Protein AF-A0A2S1H3S2-F1 (afdb_monomer_lite)

Secondary structure (DSSP, 8-state):
--HHHHHHHHHHHHHHHS---------HHHHHHHHH-HHHHHHHHHHHHHHHHHHHHHHHHHHHHHHHHHHGGGT--HHHHHHHHHHHHHHHHHHHHHHHH---HHHHHHHHHHHHHHHHHTTTTS-HHHHHHHHHHHHHHHHHHHT-GGGHHHHHHHHHHHHHHHHHHHTTT-GGGGGG-----PPPS-GGGGT----SSHHHHHHHHHHHH-THHHHHHHHHHHHHHHHHHHS-HHHHHHHHHHHHHHHHHHHHHHHHHHHTSHHHHHH---HHHHHHHHHHHHHHHHHHHHHHHHHHHHH-

Structure (mmCIF, N/CA/C/O backbone):
data_AF-A0A2S1H3S2-F1
#
_entry.id   AF-A0A2S1H3S2-F1
#
loop_
_atom_site.group_PDB
_atom_site.id
_atom_site.type_symbol
_atom_site.label_atom_id
_atom_site.label_alt_id
_atom_site.label_comp_id
_atom_site.label_asym_id
_atom_site.label_entity_id
_atom_site.label_seq_id
_atom_site.pdbx_PDB_ins_code
_atom_site.Cartn_x
_atom_site.Cartn_y
_atom_site.Cartn_z
_atom_site.occupancy
_atom_site.B_iso_or_equiv
_atom_site.auth_seq_id
_atom_site.auth_comp_id
_atom_site.auth_asym_id
_atom_site.auth_atom_id
_atom_site.pdbx_PDB_model_num
ATOM 1 N N . MET A 1 1 ? 8.367 1.711 -37.378 1.00 58.59 1 MET A N 1
ATOM 2 C CA . MET A 1 1 ? 7.379 2.163 -36.371 1.00 58.59 1 MET A CA 1
ATOM 3 C C . MET A 1 1 ? 7.843 3.521 -35.879 1.00 58.59 1 MET A C 1
ATOM 5 O O . MET A 1 1 ? 9.035 3.636 -35.619 1.00 58.59 1 MET A O 1
ATOM 9 N N . ASP A 1 2 ? 6.972 4.528 -35.782 1.00 68.62 2 ASP A N 1
ATOM 10 C CA . ASP A 1 2 ? 7.408 5.836 -35.280 1.00 68.62 2 ASP A CA 1
ATOM 11 C C . ASP A 1 2 ? 7.965 5.697 -33.853 1.00 68.62 2 ASP A C 1
ATOM 13 O O . ASP A 1 2 ? 7.328 5.052 -33.008 1.00 68.62 2 ASP A O 1
ATOM 17 N N . PRO A 1 3 ? 9.128 6.300 -33.543 1.00 71.62 3 PRO A N 1
ATOM 18 C CA . PRO A 1 3 ? 9.746 6.203 -32.219 1.00 71.62 3 PRO A CA 1
ATOM 19 C C . PRO A 1 3 ? 8.828 6.749 -31.115 1.00 71.62 3 PRO A C 1
ATOM 21 O O . PRO A 1 3 ? 8.907 6.327 -29.965 1.00 71.62 3 PRO A O 1
ATOM 24 N N . THR A 1 4 ? 7.894 7.634 -31.463 1.00 76.19 4 THR A N 1
ATOM 25 C CA . THR A 1 4 ? 6.858 8.159 -30.567 1.00 76.19 4 THR A CA 1
ATOM 26 C C . THR A 1 4 ? 5.889 7.076 -30.090 1.00 76.19 4 THR A C 1
ATOM 28 O O . THR A 1 4 ? 5.589 7.011 -28.899 1.00 76.19 4 THR A O 1
ATOM 31 N N . ILE A 1 5 ? 5.443 6.181 -30.978 1.00 79.62 5 ILE A N 1
ATOM 32 C CA . ILE A 1 5 ? 4.533 5.077 -30.639 1.00 79.62 5 ILE A CA 1
ATOM 33 C C . ILE A 1 5 ? 5.229 4.108 -29.681 1.00 79.62 5 ILE A C 1
ATOM 35 O O . ILE A 1 5 ? 4.640 3.693 -28.682 1.00 79.62 5 ILE A O 1
ATOM 39 N N . LEU A 1 6 ? 6.506 3.808 -29.934 1.00 78.38 6 LEU A N 1
ATOM 40 C CA . LEU A 1 6 ? 7.324 2.978 -29.052 1.00 78.38 6 LEU A CA 1
ATOM 41 C C . LEU A 1 6 ? 7.429 3.580 -27.644 1.00 78.38 6 LEU A C 1
ATOM 43 O O . LEU A 1 6 ? 7.223 2.878 -26.656 1.00 78.38 6 LEU A O 1
ATOM 47 N N . LEU A 1 7 ? 7.707 4.883 -27.544 1.00 81.25 7 LEU A N 1
ATOM 48 C CA . LEU A 1 7 ? 7.812 5.580 -26.261 1.00 81.25 7 LEU A CA 1
ATOM 49 C C . LEU A 1 7 ? 6.481 5.588 -25.497 1.00 81.25 7 LEU A C 1
ATOM 51 O O . LEU A 1 7 ? 6.477 5.415 -24.280 1.00 81.25 7 LEU A O 1
ATOM 55 N N . ILE A 1 8 ? 5.349 5.726 -26.192 1.00 83.12 8 ILE A N 1
ATOM 56 C CA . ILE A 1 8 ? 4.013 5.648 -25.578 1.00 83.12 8 ILE A CA 1
ATOM 57 C C . ILE A 1 8 ? 3.743 4.239 -25.043 1.00 83.12 8 ILE A C 1
ATOM 59 O O . ILE A 1 8 ? 3.309 4.082 -23.901 1.00 83.12 8 ILE A O 1
ATOM 63 N N . VAL A 1 9 ? 4.030 3.204 -25.834 1.00 83.44 9 VAL A N 1
ATOM 64 C CA . VAL A 1 9 ? 3.887 1.807 -25.398 1.00 83.44 9 VAL A CA 1
ATOM 65 C C . VAL A 1 9 ? 4.791 1.533 -24.196 1.00 83.44 9 VAL A C 1
ATOM 67 O O . VAL A 1 9 ? 4.344 0.957 -23.204 1.00 83.44 9 VAL A O 1
ATOM 70 N N . PHE A 1 10 ? 6.033 2.017 -24.231 1.00 83.00 10 PHE A N 1
ATOM 71 C CA . PHE A 1 10 ? 6.968 1.893 -23.120 1.00 83.00 10 PHE A CA 1
ATOM 72 C C . PHE A 1 10 ? 6.468 2.610 -21.857 1.00 83.00 10 PHE A C 1
ATOM 74 O O . PHE A 1 10 ? 6.556 2.054 -20.761 1.00 83.00 10 PHE A O 1
ATOM 81 N N . LEU A 1 11 ? 5.855 3.788 -22.000 1.00 86.19 11 LEU A N 1
ATOM 82 C CA . LEU A 1 11 ? 5.202 4.503 -20.903 1.00 86.19 11 LEU A CA 1
ATOM 83 C C . LEU A 1 11 ? 4.085 3.680 -20.276 1.00 86.19 11 LEU A C 1
ATOM 85 O O . LEU A 1 11 ? 4.079 3.506 -19.060 1.00 86.19 11 LEU A O 1
ATOM 89 N N . ILE A 1 12 ? 3.195 3.104 -21.078 1.00 85.38 12 ILE A N 1
ATOM 90 C CA . ILE A 1 12 ? 2.111 2.265 -20.563 1.00 85.38 12 ILE A CA 1
ATOM 91 C C . ILE A 1 12 ? 2.688 1.050 -19.826 1.00 85.38 12 ILE A C 1
ATOM 93 O O . ILE A 1 12 ? 2.353 0.816 -18.663 1.00 85.38 12 ILE A O 1
ATOM 97 N N . ILE A 1 13 ? 3.608 0.316 -20.458 1.00 84.56 13 ILE A N 1
ATOM 98 C CA . ILE A 1 13 ? 4.222 -0.891 -19.887 1.00 84.56 13 ILE A CA 1
ATOM 99 C C . ILE A 1 13 ? 4.947 -0.575 -18.577 1.00 84.56 13 ILE A C 1
ATOM 101 O O . ILE A 1 13 ? 4.836 -1.339 -17.618 1.00 84.56 13 ILE A O 1
ATOM 105 N N . SER A 1 14 ? 5.643 0.560 -18.494 1.00 85.31 14 SER A N 1
ATOM 106 C CA . SER A 1 14 ? 6.408 0.931 -17.301 1.00 85.31 14 SER A CA 1
ATOM 107 C C . SER A 1 14 ? 5.542 1.033 -16.037 1.00 85.31 14 SER A C 1
ATOM 109 O O . SER A 1 14 ? 5.978 0.599 -14.969 1.00 85.31 14 SER A O 1
ATOM 111 N N . PHE A 1 15 ? 4.284 1.477 -16.151 1.00 83.94 15 PHE A N 1
ATOM 112 C CA . PHE A 1 15 ? 3.343 1.490 -15.026 1.00 83.94 15 PHE A CA 1
ATOM 113 C C . PHE A 1 15 ? 2.923 0.087 -14.582 1.00 83.94 15 PHE A C 1
ATOM 115 O O . PHE A 1 15 ? 2.806 -0.158 -13.382 1.00 83.94 15 PHE A O 1
ATOM 122 N N . PHE A 1 16 ? 2.722 -0.839 -15.521 1.00 82.44 16 PHE A N 1
ATOM 123 C CA . PHE A 1 16 ? 2.302 -2.208 -15.210 1.00 82.44 16 PHE A CA 1
ATOM 124 C C . PHE A 1 16 ? 3.440 -3.080 -14.685 1.00 82.44 16 PHE A C 1
ATOM 126 O O . PHE A 1 16 ? 3.215 -3.921 -13.816 1.00 82.44 16 PHE A O 1
ATOM 133 N N . VAL A 1 17 ? 4.653 -2.877 -15.200 1.00 81.06 17 VAL A N 1
ATOM 134 C CA . VAL A 1 17 ? 5.833 -3.649 -14.799 1.00 81.06 17 VAL A CA 1
ATOM 135 C C . VAL A 1 17 ? 6.364 -3.158 -13.454 1.00 81.06 17 VAL A C 1
ATOM 137 O O . VAL A 1 17 ? 6.861 -3.964 -12.676 1.00 81.06 17 VAL A O 1
ATOM 140 N N . SER A 1 18 ? 6.215 -1.870 -13.128 1.00 79.62 18 SER A N 1
ATOM 141 C CA . SER A 1 18 ? 6.737 -1.306 -11.880 1.00 79.62 18 SER A CA 1
ATOM 142 C C . SER A 1 18 ? 6.282 -2.063 -10.622 1.00 79.62 18 SER A C 1
ATOM 144 O O . SER A 1 18 ? 5.104 -2.356 -10.399 1.00 79.62 18 SER A O 1
ATOM 146 N N . LYS A 1 19 ? 7.245 -2.380 -9.752 1.00 73.44 19 LYS A N 1
ATOM 147 C CA . LYS A 1 19 ? 6.962 -3.082 -8.503 1.00 73.44 19 LYS A CA 1
ATOM 148 C C . LYS A 1 19 ? 6.325 -2.138 -7.489 1.00 73.44 19 LYS A C 1
ATOM 150 O O . LYS A 1 19 ? 6.860 -1.073 -7.196 1.00 73.44 19 LYS A O 1
ATOM 155 N N . SER A 1 20 ? 5.232 -2.570 -6.864 1.00 68.62 20 SER A N 1
ATOM 156 C CA . SER A 1 20 ? 4.574 -1.778 -5.822 1.00 68.62 20 SER A CA 1
ATOM 157 C C . SER A 1 20 ? 5.158 -1.993 -4.420 1.00 68.62 20 SER A C 1
ATOM 159 O O . SER A 1 20 ? 5.114 -1.083 -3.596 1.00 68.62 20 SER A O 1
ATOM 161 N N . THR A 1 21 ? 5.675 -3.179 -4.091 1.00 79.50 21 THR A N 1
ATOM 162 C CA . THR A 1 21 ? 6.076 -3.525 -2.711 1.00 79.50 21 THR A CA 1
ATOM 163 C C . THR A 1 21 ? 7.255 -4.495 -2.668 1.00 79.50 21 THR A C 1
ATOM 165 O O . THR A 1 21 ? 7.540 -5.196 -3.635 1.00 79.50 21 THR A O 1
ATOM 168 N N . ILE A 1 22 ? 7.952 -4.550 -1.534 1.00 83.19 22 ILE A N 1
ATOM 169 C CA . ILE A 1 22 ? 9.001 -5.541 -1.254 1.00 83.19 22 ILE A CA 1
ATOM 170 C C . ILE A 1 22 ? 8.373 -6.657 -0.426 1.00 83.19 22 ILE A C 1
ATOM 172 O O . ILE A 1 22 ? 7.590 -6.373 0.476 1.00 83.19 22 ILE A O 1
ATOM 176 N N . ARG A 1 23 ? 8.679 -7.912 -0.767 1.00 81.38 23 ARG A N 1
ATOM 177 C CA . ARG A 1 23 ? 8.178 -9.082 -0.034 1.00 81.38 23 ARG A CA 1
ATOM 178 C C . ARG A 1 23 ? 9.142 -9.411 1.092 1.00 81.38 23 ARG A C 1
ATOM 180 O O . ARG A 1 23 ? 10.312 -9.649 0.797 1.00 81.38 23 ARG A O 1
ATOM 187 N N . PHE A 1 24 ? 8.660 -9.390 2.330 1.00 78.25 24 PHE A N 1
ATOM 188 C CA . PHE A 1 24 ? 9.449 -9.677 3.528 1.00 78.25 24 PHE A CA 1
ATOM 189 C C . PHE A 1 24 ? 9.130 -11.062 4.109 1.00 78.25 24 PHE A C 1
ATOM 191 O O . PHE A 1 24 ? 9.961 -11.614 4.818 1.00 78.25 24 PHE A O 1
ATOM 198 N N . PHE A 1 25 ? 7.993 -11.650 3.742 1.00 76.62 25 PHE A N 1
ATOM 199 C CA . PHE A 1 25 ? 7.449 -12.913 4.231 1.00 76.62 25 PHE A CA 1
ATOM 200 C C . PHE A 1 25 ? 7.322 -12.952 5.762 1.00 76.62 25 PHE A C 1
ATOM 202 O O . PHE A 1 25 ? 7.639 -13.962 6.385 1.00 76.62 25 PHE A O 1
ATOM 209 N N . ILE A 1 26 ? 6.881 -11.843 6.369 1.00 78.00 26 ILE A N 1
ATOM 210 C CA . ILE A 1 26 ? 6.743 -11.714 7.830 1.00 78.00 26 ILE A CA 1
ATOM 211 C C . ILE A 1 26 ? 5.266 -11.652 8.217 1.00 78.00 26 ILE A C 1
ATOM 213 O O . ILE A 1 26 ? 4.511 -10.841 7.676 1.00 78.00 26 ILE A O 1
ATOM 217 N N . TYR A 1 27 ? 4.868 -12.447 9.213 1.00 75.50 27 TYR A N 1
ATOM 218 C CA . TYR A 1 27 ? 3.535 -12.369 9.806 1.00 75.50 27 TYR A CA 1
ATOM 219 C C . TYR A 1 27 ? 3.475 -11.375 10.972 1.00 75.50 27 TYR A C 1
ATOM 221 O O . TYR A 1 27 ? 4.476 -11.058 11.615 1.00 75.50 27 TYR A O 1
ATOM 229 N N . GLU A 1 28 ? 2.268 -10.903 11.298 1.00 70.62 28 GLU A N 1
ATOM 230 C CA . GLU A 1 28 ? 2.065 -9.981 12.425 1.00 70.62 28 GLU A CA 1
ATOM 231 C C . GLU A 1 28 ? 2.540 -10.565 13.765 1.00 70.62 28 GLU A C 1
ATOM 233 O O . GLU A 1 28 ? 3.075 -9.827 14.591 1.00 70.62 28 GLU A O 1
ATOM 238 N N . ALA A 1 29 ? 2.402 -11.880 13.966 1.00 72.62 29 ALA A N 1
ATOM 239 C CA . ALA A 1 29 ? 2.863 -12.564 15.176 1.00 72.62 29 ALA A CA 1
ATOM 240 C C . ALA A 1 29 ? 4.391 -12.478 15.352 1.00 72.62 29 ALA A C 1
ATOM 242 O O . ALA A 1 29 ? 4.885 -12.304 16.468 1.00 72.62 29 ALA A O 1
ATOM 243 N N . ASP A 1 30 ? 5.138 -12.507 14.248 1.00 77.12 30 ASP A N 1
ATOM 244 C CA . ASP A 1 30 ? 6.600 -12.495 14.265 1.00 77.12 30 ASP A CA 1
ATOM 245 C C . ASP A 1 30 ? 7.166 -11.101 14.577 1.00 77.12 30 ASP A C 1
ATOM 247 O O . ASP A 1 30 ? 8.292 -10.970 15.065 1.00 77.12 30 ASP A O 1
ATOM 251 N N . LEU A 1 31 ? 6.382 -10.034 14.356 1.00 75.12 31 LEU A N 1
ATOM 252 C CA . LEU A 1 31 ? 6.803 -8.658 14.644 1.00 75.12 31 LEU A CA 1
ATOM 253 C C . LEU A 1 31 ? 7.178 -8.456 16.116 1.00 75.12 31 LEU A C 1
ATOM 255 O O . LEU A 1 31 ? 8.112 -7.703 16.392 1.00 75.12 31 LEU A O 1
ATOM 259 N N . LEU A 1 32 ? 6.489 -9.119 17.051 1.00 76.19 32 LEU A N 1
ATOM 260 C CA . LEU A 1 32 ? 6.790 -9.018 18.485 1.00 76.19 32 LEU A CA 1
ATOM 261 C C . LEU A 1 32 ? 8.181 -9.586 18.805 1.00 76.19 32 LEU A C 1
ATOM 263 O O . LEU A 1 32 ? 8.940 -8.984 19.565 1.00 76.19 32 LEU A O 1
ATOM 267 N N . PHE A 1 33 ? 8.562 -10.686 18.153 1.00 77.56 33 PHE A N 1
ATOM 268 C CA . PHE A 1 33 ? 9.890 -11.285 18.291 1.00 77.56 33 PHE A CA 1
ATOM 269 C C . PHE A 1 33 ? 10.977 -10.440 17.612 1.00 77.56 33 PHE A C 1
ATOM 271 O O . PHE A 1 33 ? 12.082 -10.281 18.140 1.00 77.56 33 PHE A O 1
ATOM 278 N N . PHE A 1 34 ? 10.671 -9.839 16.459 1.00 78.75 34 PHE A N 1
ATOM 279 C CA . PHE A 1 34 ? 11.610 -8.975 15.738 1.00 78.75 34 PHE A CA 1
ATOM 280 C C . PHE A 1 34 ? 11.813 -7.603 16.390 1.00 78.75 34 PHE A C 1
ATOM 282 O O . PHE A 1 34 ? 12.891 -7.024 16.244 1.00 78.75 34 PHE A O 1
ATOM 289 N N . GLN A 1 35 ? 10.843 -7.112 17.168 1.00 76.38 35 GLN A N 1
ATOM 290 C CA . GLN A 1 35 ? 11.020 -5.926 18.013 1.00 76.38 35 GLN A CA 1
ATOM 291 C C . GLN A 1 35 ? 12.114 -6.117 19.063 1.00 76.38 35 GLN A C 1
ATOM 293 O O . GLN A 1 35 ? 12.866 -5.183 19.331 1.00 76.38 35 GLN A O 1
ATOM 298 N N . GLN A 1 36 ? 12.250 -7.328 19.601 1.00 80.94 36 GLN A N 1
ATOM 299 C CA . GLN A 1 36 ? 13.289 -7.655 20.577 1.00 80.94 36 GLN A CA 1
ATOM 300 C C . GLN A 1 36 ? 14.659 -7.878 19.913 1.00 80.94 36 GLN A C 1
ATOM 302 O O . GLN A 1 36 ? 15.692 -7.606 20.517 1.00 80.94 36 GLN A O 1
ATOM 307 N N . ASN A 1 37 ? 14.688 -8.320 18.649 1.00 84.31 37 ASN A N 1
ATOM 308 C CA . ASN A 1 37 ? 15.909 -8.687 17.924 1.00 84.31 37 ASN A CA 1
ATOM 309 C C . ASN A 1 37 ? 16.074 -7.932 16.592 1.00 84.31 37 ASN A C 1
ATOM 311 O O . ASN A 1 37 ? 16.057 -8.521 15.506 1.00 84.31 37 ASN A O 1
ATOM 315 N N . VAL A 1 38 ? 16.337 -6.623 16.676 1.00 83.31 38 VAL A N 1
ATOM 316 C CA . VAL A 1 38 ? 16.473 -5.720 15.512 1.00 83.31 38 VAL A CA 1
ATOM 317 C C . VAL A 1 38 ? 17.510 -6.210 14.487 1.00 83.31 38 VAL A C 1
ATOM 319 O O . VAL A 1 38 ? 17.293 -6.096 13.282 1.00 83.31 38 VAL A O 1
ATOM 322 N N . LYS A 1 39 ? 18.623 -6.810 14.934 1.00 87.00 39 LYS A N 1
ATOM 323 C CA . LYS A 1 39 ? 19.675 -7.332 14.037 1.00 87.00 39 LYS A CA 1
ATOM 324 C C . LYS A 1 39 ? 19.156 -8.432 13.100 1.00 87.00 39 LYS A C 1
ATOM 326 O O . LYS A 1 39 ? 19.462 -8.408 11.910 1.00 87.00 39 LYS A O 1
ATOM 331 N N . LYS A 1 40 ? 18.342 -9.365 13.615 1.00 86.69 40 LYS A N 1
ATOM 332 C CA . LYS A 1 40 ? 17.748 -10.447 12.807 1.00 86.69 40 LYS A CA 1
ATOM 333 C C . LYS A 1 40 ? 16.789 -9.879 11.761 1.00 86.69 40 LYS A C 1
ATOM 335 O O . LYS A 1 40 ? 16.835 -10.290 10.606 1.00 86.69 40 LYS A O 1
ATOM 340 N N . MET A 1 41 ? 16.005 -8.873 12.145 1.00 83.94 41 MET A N 1
ATOM 341 C CA . MET A 1 41 ? 15.091 -8.174 11.242 1.00 83.94 41 MET A CA 1
ATOM 342 C C . MET A 1 41 ? 15.832 -7.452 10.111 1.00 83.94 41 MET A C 1
ATOM 344 O O . MET A 1 41 ? 15.448 -7.567 8.953 1.00 83.94 41 MET A O 1
ATOM 348 N N . ILE A 1 42 ? 16.931 -6.750 10.406 1.00 85.62 42 ILE A N 1
ATOM 349 C CA . ILE A 1 42 ? 17.741 -6.091 9.367 1.00 85.62 42 ILE A CA 1
ATOM 350 C C . ILE A 1 42 ? 18.288 -7.115 8.365 1.00 85.62 42 ILE A C 1
ATOM 352 O O . ILE A 1 42 ? 18.222 -6.874 7.160 1.00 85.62 42 ILE A O 1
ATOM 356 N N . ASN A 1 43 ? 18.790 -8.259 8.836 1.00 88.38 43 ASN A N 1
ATOM 357 C CA . ASN A 1 43 ? 19.280 -9.317 7.950 1.00 88.38 43 ASN A CA 1
ATOM 358 C C . ASN A 1 43 ? 18.165 -9.891 7.071 1.00 88.38 43 ASN A C 1
ATOM 360 O O . ASN A 1 43 ? 18.363 -10.029 5.866 1.00 88.38 43 ASN A O 1
ATOM 364 N N . LEU A 1 44 ? 16.985 -10.136 7.640 1.00 88.00 44 LEU A N 1
ATOM 365 C CA . LEU A 1 44 ? 15.816 -10.582 6.884 1.00 88.00 44 LEU A CA 1
ATOM 366 C C . LEU A 1 44 ? 15.395 -9.536 5.843 1.00 88.00 44 LEU A C 1
ATOM 368 O O . LEU A 1 44 ? 15.155 -9.865 4.688 1.00 88.00 44 LEU A O 1
ATOM 372 N N . LYS A 1 45 ? 15.401 -8.246 6.191 1.00 88.00 45 LYS A N 1
ATOM 373 C CA . LYS A 1 45 ? 15.141 -7.174 5.222 1.00 88.00 45 LYS A CA 1
ATOM 374 C C . LYS A 1 45 ? 16.158 -7.159 4.085 1.00 88.00 45 LYS A C 1
ATOM 376 O O . LYS A 1 45 ? 15.780 -6.928 2.943 1.00 88.00 45 LYS A O 1
ATOM 381 N N . ARG A 1 46 ? 17.439 -7.416 4.364 1.00 89.19 46 ARG A N 1
ATOM 382 C CA . ARG A 1 46 ? 18.475 -7.498 3.321 1.00 89.19 46 ARG A CA 1
ATOM 383 C C . ARG A 1 46 ? 18.195 -8.649 2.358 1.00 89.19 46 ARG A C 1
ATOM 385 O O . ARG A 1 46 ? 18.180 -8.419 1.151 1.00 89.19 46 ARG A O 1
ATOM 392 N N . THR A 1 47 ? 17.925 -9.849 2.870 1.00 89.88 47 THR A N 1
ATOM 393 C CA . THR A 1 47 ? 17.622 -11.018 2.028 1.00 89.88 47 THR A CA 1
ATOM 394 C C . THR A 1 47 ? 16.322 -10.829 1.251 1.00 89.88 47 THR A C 1
ATOM 396 O O . THR A 1 47 ? 16.287 -11.090 0.052 1.00 89.88 47 THR A O 1
ATOM 399 N N . ALA A 1 48 ? 15.292 -10.274 1.889 1.00 88.56 48 ALA A N 1
ATOM 400 C CA . ALA A 1 48 ? 14.020 -9.916 1.273 1.00 88.56 48 ALA A CA 1
ATOM 401 C C . ALA A 1 48 ? 14.190 -8.949 0.099 1.00 88.56 48 ALA A C 1
ATOM 403 O O . ALA A 1 48 ? 13.598 -9.164 -0.960 1.00 88.56 48 ALA A O 1
ATOM 404 N N . VAL A 1 49 ? 15.013 -7.903 0.255 1.00 89.38 49 VAL A N 1
ATOM 405 C CA . VAL A 1 49 ? 15.299 -6.946 -0.822 1.00 89.38 49 VAL A CA 1
ATOM 406 C C . VAL A 1 49 ? 16.086 -7.600 -1.950 1.00 89.38 49 VAL A C 1
ATOM 408 O O . VAL A 1 49 ? 15.713 -7.419 -3.106 1.00 89.38 49 VAL A O 1
ATOM 411 N N . LEU A 1 50 ? 17.115 -8.392 -1.636 1.00 90.88 50 LEU A N 1
ATOM 412 C CA . LEU A 1 50 ? 17.904 -9.111 -2.640 1.00 90.88 50 LEU A CA 1
ATOM 413 C C . LEU A 1 50 ? 17.037 -10.074 -3.454 1.00 90.88 50 LEU A C 1
ATOM 415 O O . LEU A 1 50 ? 17.038 -10.004 -4.680 1.00 90.88 50 LEU A O 1
ATOM 419 N N . TYR A 1 51 ? 16.228 -10.899 -2.786 1.00 91.00 51 TYR A N 1
ATOM 420 C CA . TYR A 1 51 ? 15.266 -11.790 -3.433 1.00 91.00 51 TYR A CA 1
ATOM 421 C C . TYR A 1 51 ? 14.285 -11.001 -4.305 1.00 91.00 51 TYR A C 1
ATOM 423 O O . TYR A 1 51 ? 14.082 -11.290 -5.482 1.00 91.00 51 TYR A O 1
ATOM 431 N N . SER A 1 52 ? 13.713 -9.942 -3.734 1.00 89.88 52 SER A N 1
ATOM 432 C CA . SER A 1 52 ? 12.757 -9.061 -4.392 1.00 89.88 52 SER A CA 1
ATOM 433 C C . SER A 1 52 ? 13.301 -8.380 -5.644 1.00 89.88 52 SER A C 1
ATOM 435 O O . SER A 1 52 ? 12.529 -8.165 -6.580 1.00 89.88 52 SER A O 1
ATOM 437 N N . PHE A 1 53 ? 14.568 -7.977 -5.619 1.00 90.31 53 PHE A N 1
ATOM 438 C CA . PHE A 1 53 ? 15.263 -7.312 -6.713 1.00 90.31 53 PHE A CA 1
ATOM 439 C C . PHE A 1 53 ? 15.695 -8.320 -7.778 1.00 90.31 53 PHE A C 1
ATOM 441 O O . PHE A 1 53 ? 15.452 -8.090 -8.961 1.00 90.31 53 PHE A O 1
ATOM 448 N N . GLY A 1 54 ? 16.258 -9.460 -7.367 1.00 91.25 54 GLY A N 1
ATOM 449 C CA . GLY A 1 54 ? 16.651 -10.544 -8.267 1.00 91.25 54 GLY A CA 1
ATOM 450 C C . GLY A 1 54 ? 15.460 -11.112 -9.035 1.00 91.25 54 GLY A C 1
ATOM 451 O O . GLY A 1 54 ? 15.498 -11.175 -10.258 1.00 91.25 54 GLY A O 1
ATOM 452 N N . PHE A 1 55 ? 14.358 -11.418 -8.344 1.00 89.75 55 PHE A N 1
ATOM 453 C CA . PHE A 1 55 ? 13.135 -11.911 -8.981 1.00 89.75 55 PHE A CA 1
ATOM 454 C C . PHE A 1 55 ? 12.533 -10.894 -9.963 1.00 89.75 55 PHE A C 1
ATOM 456 O O . PHE A 1 55 ? 12.076 -11.260 -11.041 1.00 89.75 55 PHE A O 1
ATOM 463 N N . TYR A 1 56 ? 12.560 -9.603 -9.618 1.00 89.88 56 TYR A N 1
ATOM 464 C CA . TYR A 1 56 ? 12.068 -8.545 -10.503 1.00 89.88 56 TYR A CA 1
ATOM 465 C C . TYR A 1 56 ? 12.911 -8.417 -11.777 1.00 89.88 56 TYR A C 1
ATOM 467 O O . TYR A 1 56 ? 12.360 -8.361 -12.872 1.00 89.88 56 TYR A O 1
ATOM 475 N N . ASN A 1 57 ? 14.241 -8.426 -11.647 1.00 91.00 57 ASN A N 1
ATOM 476 C CA . ASN A 1 57 ? 15.137 -8.376 -12.800 1.00 91.00 57 ASN A CA 1
ATOM 477 C C . ASN A 1 57 ? 15.030 -9.643 -13.653 1.00 91.00 57 ASN A C 1
ATOM 479 O O . ASN A 1 57 ? 15.022 -9.538 -14.872 1.00 91.00 57 ASN A O 1
ATOM 483 N N . PHE A 1 58 ? 14.863 -10.815 -13.036 1.00 91.31 58 PHE A N 1
ATOM 484 C CA . PHE A 1 58 ? 14.581 -12.054 -13.758 1.00 91.31 58 PHE A CA 1
ATOM 485 C C . PHE A 1 58 ? 13.314 -11.932 -14.619 1.00 91.31 58 PHE A C 1
ATOM 487 O O . PHE A 1 58 ? 13.346 -12.269 -15.799 1.00 91.31 58 PHE A O 1
ATOM 494 N N . LEU A 1 59 ? 12.225 -11.375 -14.072 1.00 89.56 59 LEU A N 1
ATOM 495 C CA . LEU A 1 59 ? 10.999 -11.130 -14.840 1.00 89.56 59 LEU A CA 1
ATOM 496 C C . LEU A 1 59 ? 11.196 -10.106 -15.964 1.00 89.56 59 LEU A C 1
ATOM 498 O O . LEU A 1 59 ? 10.699 -10.331 -17.062 1.00 89.56 59 LEU A O 1
ATOM 502 N N . ILE A 1 60 ? 11.922 -9.008 -15.723 1.00 89.00 60 ILE A N 1
ATOM 503 C CA . ILE A 1 60 ? 12.240 -8.030 -16.778 1.00 89.00 60 ILE A CA 1
ATOM 504 C C . ILE A 1 60 ? 13.026 -8.698 -17.903 1.00 89.00 60 ILE A C 1
ATOM 506 O O . ILE A 1 60 ? 12.680 -8.518 -19.065 1.00 89.00 60 ILE A O 1
ATOM 510 N N . ILE A 1 61 ? 14.066 -9.465 -17.570 1.00 89.94 61 ILE A N 1
ATOM 511 C CA . ILE A 1 61 ? 14.900 -10.158 -18.556 1.00 89.94 61 ILE A CA 1
ATOM 512 C C . ILE A 1 61 ? 14.055 -11.148 -19.355 1.00 89.94 61 ILE A C 1
ATOM 514 O O . ILE A 1 61 ? 14.189 -11.204 -20.570 1.00 89.94 61 ILE A O 1
ATOM 518 N N . LEU A 1 62 ? 13.149 -11.877 -18.703 1.00 89.75 62 LEU A N 1
ATOM 519 C CA . LEU A 1 62 ? 12.228 -12.793 -19.371 1.00 89.75 62 LEU A CA 1
ATOM 520 C C . LEU A 1 62 ? 11.281 -12.041 -20.323 1.00 89.75 62 LEU A C 1
ATOM 522 O O . LEU A 1 62 ? 11.144 -12.440 -21.476 1.00 89.75 62 LEU A O 1
ATOM 526 N N . ILE A 1 63 ? 10.685 -10.924 -19.890 1.00 87.94 63 ILE A N 1
ATOM 527 C CA . ILE A 1 63 ? 9.812 -10.081 -20.731 1.00 87.94 63 ILE A CA 1
ATOM 528 C C . ILE A 1 63 ? 10.583 -9.509 -21.925 1.00 87.94 63 ILE A C 1
ATOM 530 O O . ILE A 1 63 ? 10.104 -9.587 -23.054 1.00 87.94 63 ILE A O 1
ATOM 534 N N . LEU A 1 64 ? 11.778 -8.960 -21.695 1.00 85.81 64 LEU A N 1
ATOM 535 C CA . LEU A 1 64 ? 12.640 -8.451 -22.761 1.00 85.81 64 LEU A CA 1
ATOM 536 C C . LEU A 1 64 ? 13.073 -9.574 -23.703 1.00 85.81 64 LEU A C 1
ATOM 538 O O . LEU A 1 64 ? 13.076 -9.366 -24.909 1.00 85.81 64 LEU A O 1
ATOM 542 N N . GLY A 1 65 ? 13.351 -10.763 -23.164 1.00 86.94 65 GLY A N 1
ATOM 543 C CA . GLY A 1 65 ? 13.628 -11.994 -23.899 1.00 86.94 65 GLY A CA 1
ATOM 544 C C . GLY A 1 65 ? 12.514 -12.339 -24.884 1.00 86.94 65 GLY A C 1
ATOM 545 O O . GLY A 1 65 ? 12.777 -12.500 -26.071 1.00 86.94 65 GLY A O 1
ATOM 546 N N . PHE A 1 66 ? 11.258 -12.358 -24.432 1.00 86.81 66 PHE A N 1
ATOM 547 C CA . PHE A 1 66 ? 10.102 -12.568 -25.313 1.00 86.81 66 PHE A CA 1
ATOM 548 C C . PHE A 1 66 ? 9.858 -11.414 -26.290 1.00 86.81 66 PHE A C 1
ATOM 550 O O . PHE A 1 66 ? 9.340 -11.636 -27.382 1.00 86.81 66 PHE A O 1
ATOM 557 N N . ALA A 1 67 ? 10.241 -10.190 -25.925 1.00 83.62 67 ALA A N 1
ATOM 558 C CA . ALA A 1 67 ? 10.138 -9.026 -26.797 1.00 83.62 67 ALA A CA 1
ATOM 559 C C . ALA A 1 67 ? 11.276 -8.939 -27.832 1.00 83.62 67 ALA A C 1
ATOM 561 O O . ALA A 1 67 ? 11.140 -8.184 -28.793 1.00 83.62 67 ALA A O 1
ATOM 562 N N . THR A 1 68 ? 12.367 -9.707 -27.683 1.00 78.62 68 THR A N 1
ATOM 563 C CA . THR A 1 68 ? 13.539 -9.659 -28.579 1.00 78.62 68 THR A CA 1
ATOM 564 C C . THR A 1 68 ? 13.216 -9.677 -30.076 1.00 78.62 68 THR A C 1
ATOM 566 O O . THR A 1 68 ? 13.739 -8.794 -30.755 1.00 78.62 68 THR A O 1
ATOM 569 N N . PRO A 1 69 ? 12.348 -10.559 -30.625 1.00 78.44 69 PRO A N 1
ATOM 570 C CA . PRO A 1 69 ? 12.063 -10.560 -32.063 1.00 78.44 69 PRO A CA 1
ATOM 571 C C . PRO A 1 69 ? 11.468 -9.233 -32.553 1.00 78.44 69 PRO A C 1
ATOM 573 O O . PRO A 1 69 ? 11.748 -8.808 -33.669 1.00 78.44 69 PRO A O 1
ATOM 576 N N . PHE A 1 70 ? 10.700 -8.541 -31.708 1.00 77.88 70 PHE A N 1
ATOM 577 C CA . PHE A 1 70 ? 10.160 -7.220 -32.025 1.00 77.88 70 PHE A CA 1
ATOM 578 C C . PHE A 1 70 ? 11.210 -6.124 -31.835 1.00 77.88 70 PHE A C 1
ATOM 580 O O . PHE A 1 70 ? 11.289 -5.207 -32.646 1.00 77.88 70 PHE A O 1
ATOM 587 N N . LEU A 1 71 ? 12.057 -6.225 -30.808 1.00 76.00 71 LEU A N 1
ATOM 588 C CA . LEU A 1 71 ? 13.111 -5.242 -30.537 1.00 76.00 71 LEU A CA 1
ATOM 589 C C . LEU A 1 71 ? 14.190 -5.218 -31.632 1.00 76.00 71 LEU A C 1
ATOM 591 O O . LEU A 1 71 ? 14.684 -4.140 -31.954 1.00 76.00 71 LEU A O 1
ATOM 595 N N . PHE A 1 72 ? 14.504 -6.363 -32.253 1.00 71.38 72 PHE A N 1
ATOM 596 C CA . PHE A 1 72 ? 15.427 -6.427 -33.396 1.00 71.38 72 PHE A CA 1
ATOM 597 C C . PHE A 1 72 ? 14.914 -5.683 -34.633 1.00 71.38 72 PHE A C 1
ATOM 599 O O . PHE A 1 72 ? 15.718 -5.228 -35.434 1.00 71.38 72 PHE A O 1
ATOM 606 N N . SER A 1 73 ? 13.598 -5.498 -34.775 1.00 75.31 73 SER A N 1
ATOM 607 C CA . SER A 1 73 ? 13.025 -4.728 -35.889 1.00 75.31 73 SER A CA 1
ATOM 608 C C . SER A 1 73 ? 13.167 -3.203 -35.737 1.00 75.31 73 SER A C 1
ATOM 610 O O . SER A 1 73 ? 12.756 -2.461 -36.626 1.00 75.31 73 SER A O 1
ATOM 612 N N . ILE A 1 74 ? 13.701 -2.730 -34.602 1.00 74.81 74 ILE A N 1
ATOM 613 C CA . ILE A 1 74 ? 13.755 -1.310 -34.210 1.00 74.81 74 ILE A CA 1
ATOM 614 C C . ILE A 1 74 ? 15.215 -0.814 -34.064 1.00 74.81 74 ILE A C 1
ATOM 616 O O . ILE A 1 74 ? 15.444 0.286 -33.573 1.00 74.81 74 ILE A O 1
ATOM 620 N N . ASP A 1 75 ? 16.211 -1.604 -34.48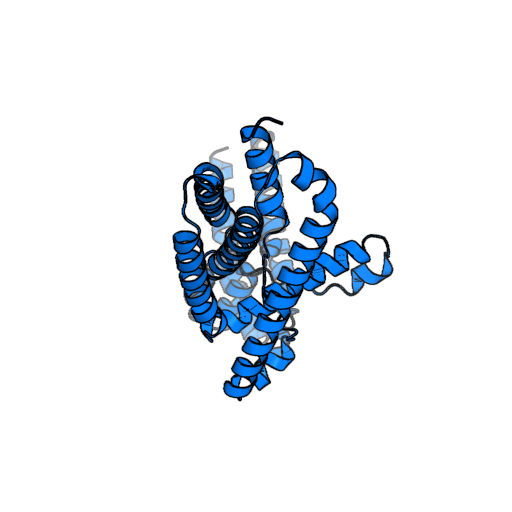6 1.00 79.38 75 ASP A N 1
ATOM 621 C CA . ASP A 1 75 ? 17.645 -1.253 -34.449 1.00 79.38 75 ASP A CA 1
ATOM 622 C C . ASP A 1 75 ? 18.147 -0.749 -33.077 1.00 79.38 75 ASP A C 1
ATOM 624 O O . ASP A 1 75 ? 19.010 0.125 -32.974 1.00 79.38 75 ASP A O 1
ATOM 628 N N . LEU A 1 76 ? 17.610 -1.302 -31.984 1.00 82.31 76 LEU A N 1
ATOM 629 C CA . LEU A 1 76 ? 18.050 -0.947 -30.634 1.00 82.31 76 LEU A CA 1
ATOM 630 C C . LEU A 1 76 ? 19.436 -1.524 -30.341 1.00 82.31 76 LEU A C 1
ATOM 632 O O . LEU A 1 76 ? 19.674 -2.725 -30.479 1.00 82.31 76 LEU A O 1
ATOM 636 N N . THR A 1 77 ? 20.342 -0.678 -29.851 1.00 86.44 77 THR A N 1
ATOM 637 C CA . THR A 1 77 ? 21.672 -1.132 -29.438 1.00 86.44 77 THR A CA 1
ATOM 638 C C . THR A 1 77 ? 21.617 -1.860 -28.093 1.00 86.44 77 THR A C 1
ATOM 640 O O . THR A 1 77 ? 20.711 -1.660 -27.278 1.00 86.44 77 THR A O 1
ATOM 643 N N . PHE A 1 78 ? 22.639 -2.668 -27.793 1.00 85.62 78 PHE A N 1
ATOM 644 C CA . PHE A 1 78 ? 22.782 -3.304 -26.476 1.00 85.62 78 PHE A CA 1
ATOM 645 C C . PHE A 1 78 ? 22.756 -2.283 -25.322 1.00 85.62 78 PHE A C 1
ATOM 647 O O . PHE A 1 78 ? 22.192 -2.545 -24.258 1.00 85.62 78 PHE A O 1
ATOM 654 N N . ILE A 1 79 ? 23.321 -1.092 -25.546 1.00 88.88 79 ILE A N 1
ATOM 655 C CA . ILE A 1 79 ? 23.325 -0.000 -24.567 1.00 88.88 79 ILE A CA 1
ATOM 656 C C . ILE A 1 79 ? 21.895 0.473 -24.285 1.00 88.88 79 ILE A C 1
ATOM 658 O O . ILE A 1 79 ? 21.556 0.733 -23.130 1.00 88.88 79 ILE A O 1
ATOM 662 N N . ASP A 1 80 ? 21.038 0.545 -25.301 1.00 87.94 80 ASP A N 1
ATOM 663 C CA . ASP A 1 80 ? 19.648 0.972 -25.129 1.00 87.94 80 ASP A CA 1
ATOM 664 C C . ASP A 1 80 ? 18.824 -0.072 -24.370 1.00 87.94 80 ASP A C 1
ATOM 666 O O . ASP A 1 80 ? 18.030 0.286 -23.500 1.00 87.94 80 ASP A O 1
ATOM 670 N N . ILE A 1 81 ? 19.090 -1.364 -24.580 1.00 87.19 81 ILE A N 1
ATOM 671 C CA . ILE A 1 81 ? 18.490 -2.439 -23.774 1.00 87.19 81 ILE A CA 1
ATOM 672 C C . ILE A 1 81 ? 18.899 -2.299 -22.300 1.00 87.19 81 ILE A C 1
ATOM 674 O O . ILE A 1 81 ? 18.054 -2.377 -21.403 1.00 87.19 81 ILE A O 1
ATOM 678 N N . MET A 1 82 ? 20.177 -2.022 -22.028 1.00 90.12 82 MET A N 1
ATOM 679 C CA . MET A 1 82 ? 20.652 -1.779 -20.661 1.00 90.12 82 MET A CA 1
ATOM 680 C C . MET A 1 82 ? 20.018 -0.528 -20.042 1.00 90.12 82 MET A C 1
ATOM 682 O O . MET A 1 82 ? 19.629 -0.561 -18.872 1.00 90.12 82 MET A O 1
ATOM 686 N N . LYS A 1 83 ? 19.833 0.555 -20.814 1.00 90.94 83 LYS A N 1
ATOM 687 C CA . LYS A 1 83 ? 19.084 1.742 -20.363 1.00 90.94 83 LYS A CA 1
ATOM 688 C C . LYS A 1 83 ? 17.644 1.387 -19.995 1.00 90.94 83 LYS A C 1
ATOM 690 O O . LYS A 1 83 ? 17.183 1.825 -18.945 1.00 90.94 83 LYS A O 1
ATOM 695 N N . ILE A 1 84 ? 16.948 0.578 -20.800 1.00 89.69 84 ILE A N 1
ATOM 696 C CA . ILE A 1 84 ? 15.570 0.138 -20.513 1.00 89.69 84 ILE A CA 1
ATOM 697 C C . ILE A 1 84 ? 15.506 -0.580 -19.163 1.00 89.69 84 ILE A C 1
ATOM 699 O O . ILE A 1 84 ? 14.695 -0.215 -18.309 1.00 89.69 84 ILE A O 1
ATOM 703 N N . ILE A 1 85 ? 16.387 -1.560 -18.937 1.00 90.44 85 ILE A N 1
ATOM 704 C CA . ILE A 1 85 ? 16.450 -2.304 -17.668 1.00 90.44 85 ILE A CA 1
ATOM 705 C C . ILE A 1 85 ? 16.671 -1.340 -16.499 1.00 90.44 85 ILE A C 1
ATOM 707 O O . ILE A 1 85 ? 16.014 -1.443 -15.458 1.00 90.44 85 ILE A O 1
ATOM 711 N N . LEU A 1 86 ? 17.579 -0.381 -16.667 1.00 92.75 86 LEU A N 1
ATOM 712 C CA . LEU A 1 86 ? 17.941 0.551 -15.611 1.00 92.75 86 LEU A CA 1
ATOM 713 C C . LEU A 1 86 ? 16.799 1.527 -15.288 1.00 92.75 86 LEU A C 1
ATOM 715 O O . LEU A 1 86 ? 16.480 1.734 -14.117 1.00 92.75 86 LEU A O 1
ATOM 719 N N . VAL A 1 87 ? 16.114 2.042 -16.310 1.00 92.94 87 VAL A N 1
ATOM 720 C CA . VAL A 1 87 ? 14.921 2.892 -16.176 1.00 92.94 87 VAL A CA 1
ATOM 721 C C . VAL A 1 87 ? 13.781 2.150 -15.475 1.00 92.94 87 VAL A C 1
ATOM 723 O O . VAL A 1 87 ? 13.191 2.682 -14.535 1.00 92.94 87 VAL A O 1
ATOM 726 N N . LEU A 1 88 ? 13.506 0.896 -15.849 1.00 92.25 88 LEU A N 1
ATOM 727 C CA . LEU A 1 88 ? 12.473 0.081 -15.196 1.00 92.25 88 LEU A CA 1
ATOM 728 C C . LEU A 1 88 ? 12.794 -0.203 -13.722 1.00 92.25 88 LEU A C 1
ATOM 730 O O . LEU A 1 88 ? 11.886 -0.269 -12.885 1.00 92.25 88 LEU A O 1
ATOM 734 N N . ASN A 1 89 ? 14.074 -0.353 -13.379 1.00 92.88 89 ASN A N 1
ATOM 735 C CA . ASN A 1 89 ? 14.507 -0.467 -11.990 1.00 92.88 89 ASN A CA 1
ATOM 736 C C . ASN A 1 89 ? 14.351 0.857 -11.228 1.00 92.88 89 ASN A C 1
ATOM 738 O O . ASN A 1 89 ? 13.830 0.841 -10.113 1.00 92.88 89 ASN A O 1
ATOM 742 N N . ILE A 1 90 ? 14.720 1.996 -11.827 1.00 93.94 90 ILE A N 1
ATOM 743 C CA . ILE A 1 90 ? 14.495 3.328 -11.241 1.00 93.94 90 ILE A CA 1
ATOM 744 C C . ILE A 1 90 ? 13.006 3.528 -10.945 1.00 93.94 90 ILE A C 1
ATOM 746 O O . ILE A 1 90 ? 12.645 3.886 -9.823 1.00 93.94 90 ILE A O 1
ATOM 750 N N . PHE A 1 91 ? 12.126 3.238 -11.908 1.00 93.12 91 PHE A N 1
ATOM 751 C CA . PHE A 1 91 ? 10.682 3.346 -11.703 1.00 93.12 91 PHE A CA 1
ATOM 752 C C . PHE A 1 91 ? 10.207 2.462 -10.556 1.00 93.12 91 PHE A C 1
ATOM 754 O O . PHE A 1 91 ? 9.559 2.961 -9.638 1.00 93.12 91 PHE A O 1
ATOM 761 N N . SER A 1 92 ? 10.592 1.187 -10.545 1.00 91.25 92 SER A N 1
ATOM 762 C CA . SER A 1 92 ? 10.285 0.258 -9.453 1.00 91.25 92 SER A CA 1
ATOM 763 C C . SER A 1 92 ? 10.705 0.813 -8.083 1.00 91.25 92 SER A C 1
ATOM 765 O O . SER A 1 92 ? 9.904 0.863 -7.146 1.00 91.25 92 SER A O 1
ATOM 767 N N . MET A 1 93 ? 11.930 1.336 -7.966 1.00 92.25 93 MET A N 1
ATOM 768 C CA . MET A 1 93 ? 12.431 1.912 -6.716 1.00 92.25 93 MET A CA 1
ATOM 769 C C . MET A 1 93 ? 11.676 3.177 -6.294 1.00 92.25 93 MET A C 1
ATOM 771 O O . MET A 1 93 ? 11.419 3.367 -5.100 1.00 92.25 93 MET A O 1
ATOM 775 N N . ILE A 1 94 ? 11.293 4.030 -7.247 1.00 92.38 94 ILE A N 1
ATOM 776 C CA . ILE A 1 94 ? 10.506 5.245 -6.998 1.00 92.38 94 ILE A CA 1
ATOM 777 C C . ILE A 1 94 ? 9.084 4.890 -6.554 1.00 92.38 94 ILE A C 1
ATOM 779 O O . ILE A 1 94 ? 8.609 5.452 -5.566 1.00 92.38 94 ILE A O 1
ATOM 783 N N . HIS A 1 95 ? 8.429 3.930 -7.213 1.00 91.75 95 HIS A N 1
ATOM 784 C CA . HIS A 1 95 ? 7.097 3.439 -6.841 1.00 91.75 95 HIS A CA 1
ATOM 785 C C . HIS A 1 95 ? 7.073 2.939 -5.398 1.00 91.75 95 HIS A C 1
ATOM 787 O O . HIS A 1 95 ? 6.289 3.430 -4.579 1.00 91.75 95 HIS A O 1
ATOM 793 N N . VAL A 1 96 ? 7.994 2.038 -5.044 1.00 90.00 96 VAL A N 1
ATOM 794 C CA . VAL A 1 96 ? 8.114 1.544 -3.666 1.00 90.00 96 VAL A CA 1
ATOM 795 C C . VAL A 1 96 ? 8.424 2.698 -2.706 1.00 90.00 96 VAL A C 1
ATOM 797 O O . VAL A 1 96 ? 7.773 2.848 -1.671 1.00 90.00 96 VAL A O 1
ATOM 800 N N . SER A 1 97 ? 9.367 3.575 -3.054 1.00 90.81 97 SER A N 1
ATOM 801 C CA . SER A 1 97 ? 9.750 4.728 -2.230 1.00 90.81 97 SER A CA 1
ATOM 802 C C . SER A 1 97 ? 8.602 5.698 -1.956 1.00 90.81 97 SER A C 1
ATOM 804 O O . SER A 1 97 ? 8.543 6.271 -0.862 1.00 90.81 97 SER A O 1
ATOM 806 N N . LEU A 1 98 ? 7.718 5.920 -2.928 1.00 90.12 98 LEU A N 1
ATOM 807 C CA . LEU A 1 98 ? 6.550 6.785 -2.783 1.00 90.12 98 LEU A CA 1
ATOM 808 C C . LEU A 1 98 ? 5.467 6.132 -1.929 1.00 90.12 98 LEU A C 1
ATOM 810 O O . LEU A 1 98 ? 4.807 6.844 -1.177 1.00 90.12 98 LEU A O 1
ATOM 814 N N . ASN A 1 99 ? 5.342 4.803 -1.951 1.00 87.75 99 ASN A N 1
ATOM 815 C CA . ASN A 1 99 ? 4.427 4.084 -1.060 1.00 87.75 99 ASN A CA 1
ATOM 816 C C . ASN A 1 99 ? 4.778 4.303 0.417 1.00 87.75 99 ASN A C 1
ATOM 818 O O . ASN A 1 99 ? 3.881 4.489 1.238 1.00 87.75 99 ASN A O 1
ATOM 822 N N . TYR A 1 100 ? 6.070 4.400 0.748 1.00 86.44 100 TYR A N 1
ATOM 823 C CA . TYR A 1 100 ? 6.528 4.772 2.094 1.00 86.44 100 TYR A CA 1
ATOM 824 C C . TYR A 1 100 ? 6.212 6.218 2.492 1.00 86.44 100 TYR A C 1
ATOM 826 O O . TYR A 1 100 ? 6.007 6.482 3.676 1.00 86.44 100 TYR A O 1
ATOM 834 N N . LEU A 1 101 ? 6.182 7.160 1.543 1.00 85.50 101 LEU A N 1
ATOM 835 C CA . LEU A 1 101 ? 5.963 8.582 1.839 1.00 85.50 101 LEU A CA 1
ATOM 836 C C . LEU A 1 101 ? 4.482 8.962 1.865 1.00 85.50 101 LEU A C 1
ATOM 838 O O . LEU A 1 101 ? 4.049 9.709 2.741 1.00 85.50 101 LEU A O 1
ATOM 842 N N . TYR A 1 102 ? 3.703 8.441 0.921 1.00 83.75 102 TYR A N 1
ATOM 843 C CA . TYR A 1 102 ? 2.332 8.864 0.681 1.00 83.75 102 TYR A CA 1
ATOM 844 C C . TYR A 1 102 ? 1.408 7.651 0.653 1.00 83.75 102 TYR A C 1
ATOM 846 O O . TYR A 1 102 ? 1.516 6.776 -0.200 1.00 83.75 102 TYR A O 1
ATOM 854 N N . LYS A 1 103 ? 0.442 7.609 1.575 1.00 76.12 103 LYS A N 1
ATOM 855 C CA . LYS A 1 103 ? -0.578 6.546 1.588 1.00 76.12 103 LYS A CA 1
ATOM 856 C C . LYS A 1 103 ? -1.656 6.759 0.523 1.00 76.12 103 LYS A C 1
ATOM 858 O O . LYS A 1 103 ? -2.257 5.800 0.047 1.00 76.12 103 LYS A O 1
ATOM 863 N N . SER A 1 104 ? -1.913 8.010 0.150 1.00 80.25 104 SER A N 1
ATOM 864 C CA . SER A 1 104 ? -2.933 8.387 -0.824 1.00 80.25 104 SER A CA 1
ATOM 865 C C . SER A 1 104 ? -2.467 8.137 -2.256 1.00 80.25 104 SER A C 1
ATOM 867 O O . SER A 1 104 ? -1.413 8.599 -2.689 1.00 80.25 104 SER A O 1
ATOM 869 N N . TRP A 1 105 ? -3.276 7.415 -3.031 1.00 81.38 105 TRP A N 1
ATOM 870 C CA . TRP A 1 105 ? -3.007 7.198 -4.456 1.00 81.38 105 TRP A CA 1
ATOM 871 C C . TRP A 1 105 ? -3.082 8.507 -5.261 1.00 81.38 105 TRP A C 1
ATOM 873 O O . TRP A 1 105 ? -2.247 8.709 -6.133 1.00 81.38 105 TRP A O 1
ATOM 883 N N . TYR A 1 106 ? -3.983 9.427 -4.898 1.00 85.06 106 TYR A N 1
ATOM 884 C CA . TYR A 1 106 ? -4.182 10.702 -5.598 1.00 85.06 106 TYR A CA 1
ATOM 885 C C . TYR A 1 106 ? -2.987 11.667 -5.505 1.00 85.06 106 TYR A C 1
ATOM 887 O O . TYR A 1 106 ? -2.860 12.543 -6.348 1.00 85.06 106 TYR A O 1
ATOM 895 N N . VAL A 1 107 ? -2.090 11.503 -4.521 1.00 86.38 107 VAL A N 1
ATOM 896 C CA . VAL A 1 107 ? -0.826 12.268 -4.448 1.00 86.38 107 VAL A CA 1
ATOM 897 C C . VAL A 1 107 ? 0.297 11.542 -5.188 1.00 86.38 107 VAL A C 1
ATOM 899 O O . VAL A 1 107 ? 1.097 12.168 -5.873 1.00 86.38 107 VAL A O 1
ATOM 902 N N . ARG A 1 108 ? 0.361 10.209 -5.079 1.00 89.44 108 ARG A N 1
ATOM 903 C CA . ARG A 1 108 ? 1.419 9.408 -5.718 1.00 89.44 108 ARG A CA 1
ATOM 904 C C . ARG A 1 108 ? 1.323 9.412 -7.237 1.00 89.44 108 ARG A C 1
ATOM 906 O O . ARG A 1 108 ? 2.343 9.547 -7.900 1.00 89.44 108 ARG A O 1
ATOM 913 N N . LEU A 1 109 ? 0.117 9.239 -7.772 1.00 89.44 109 LEU A N 1
ATOM 914 C CA . LEU A 1 109 ? -0.122 9.071 -9.204 1.00 89.44 109 LEU A CA 1
ATOM 915 C C . LEU A 1 109 ? 0.375 10.265 -10.040 1.00 89.44 109 LEU A C 1
ATOM 917 O O . LEU A 1 109 ? 1.137 10.010 -10.969 1.00 89.44 109 LEU A O 1
ATOM 921 N N . PRO A 1 110 ? 0.065 11.540 -9.716 1.00 91.88 110 PRO A N 1
ATOM 922 C CA . PR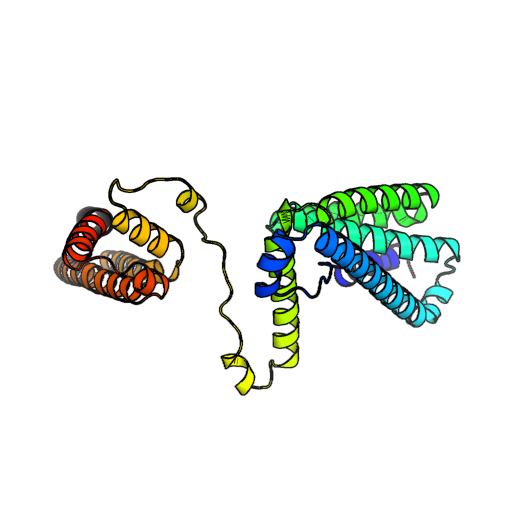O A 1 110 ? 0.587 12.667 -10.492 1.00 91.88 110 PRO A CA 1
ATOM 923 C C . PRO A 1 110 ? 2.118 12.768 -10.431 1.00 91.88 110 PRO A C 1
ATOM 925 O O . PRO A 1 110 ? 2.746 13.018 -11.453 1.00 91.88 110 PRO A O 1
ATOM 928 N N . ILE A 1 111 ? 2.737 12.502 -9.273 1.00 91.94 111 ILE A N 1
ATOM 929 C CA . ILE A 1 111 ? 4.205 12.497 -9.135 1.00 91.94 111 ILE A CA 1
ATOM 930 C C . ILE A 1 111 ? 4.823 11.408 -10.019 1.00 91.94 111 ILE A C 1
ATOM 932 O O . ILE A 1 111 ? 5.784 11.659 -10.744 1.00 91.94 111 ILE A O 1
ATOM 936 N N . LEU A 1 112 ? 4.264 10.196 -9.973 1.00 92.12 112 LEU A N 1
ATOM 937 C CA . LEU A 1 112 ? 4.713 9.078 -10.796 1.00 92.12 112 LEU A CA 1
ATOM 938 C C . LEU A 1 112 ? 4.574 9.393 -12.282 1.00 92.12 112 LEU A C 1
ATOM 940 O O . LEU A 1 112 ? 5.519 9.145 -13.023 1.00 92.12 112 LEU A O 1
ATOM 944 N N . LEU A 1 113 ? 3.447 9.978 -12.690 1.00 92.69 113 LEU A N 1
ATOM 945 C CA . LEU A 1 113 ? 3.187 10.370 -14.071 1.00 92.69 113 LEU A CA 1
ATOM 946 C C . LEU A 1 113 ? 4.245 11.347 -14.569 1.00 92.69 113 LEU A C 1
ATOM 948 O O . LEU A 1 113 ? 4.892 11.035 -15.559 1.00 92.69 113 LEU A O 1
ATOM 952 N N . VAL A 1 114 ? 4.508 12.431 -13.833 1.00 93.69 114 VAL A N 1
ATOM 953 C CA . VAL A 1 114 ? 5.540 13.419 -14.195 1.00 93.69 114 VAL A CA 1
ATOM 954 C C . VAL A 1 114 ? 6.918 12.768 -14.344 1.00 93.69 114 VAL A C 1
ATOM 956 O O . VAL A 1 114 ? 7.617 13.015 -15.326 1.00 93.69 114 VAL A O 1
ATOM 959 N N . ILE A 1 115 ? 7.309 11.903 -13.402 1.00 92.25 115 ILE A N 1
ATOM 960 C CA . ILE A 1 115 ? 8.611 11.220 -13.440 1.00 92.25 115 ILE A CA 1
ATOM 961 C C . ILE A 1 115 ? 8.699 10.252 -14.630 1.00 92.25 115 ILE A C 1
ATOM 963 O O . ILE A 1 115 ? 9.719 10.226 -15.318 1.00 92.25 115 ILE A O 1
ATOM 967 N N . HIS A 1 116 ? 7.647 9.464 -14.880 1.00 92.25 116 HIS A N 1
ATOM 968 C CA . HIS A 1 116 ? 7.611 8.503 -15.987 1.00 92.25 116 HIS A CA 1
ATOM 969 C C . HIS A 1 116 ? 7.667 9.227 -17.328 1.00 92.25 116 HIS A C 1
ATOM 971 O O . HIS A 1 116 ? 8.516 8.903 -18.155 1.00 92.25 116 HIS A O 1
ATOM 977 N N . THR A 1 117 ? 6.838 10.259 -17.514 1.00 91.38 117 THR A N 1
ATOM 978 C CA . THR A 1 117 ? 6.843 11.063 -18.740 1.00 91.38 117 THR A CA 1
ATOM 979 C C . THR A 1 117 ? 8.193 11.725 -18.963 1.00 91.38 117 THR A C 1
ATOM 981 O O . THR A 1 117 ? 8.714 11.668 -20.071 1.00 91.38 117 THR A O 1
ATOM 984 N N . PHE A 1 118 ? 8.803 12.296 -17.920 1.00 92.62 118 PHE A N 1
ATOM 985 C CA . PHE A 1 118 ? 10.089 12.973 -18.054 1.00 92.62 118 PHE A CA 1
ATOM 986 C C . PHE A 1 118 ? 11.207 12.010 -18.476 1.00 92.62 118 PHE A C 1
ATOM 988 O O . PHE A 1 118 ? 11.927 12.299 -19.430 1.00 92.62 118 PHE A O 1
ATOM 995 N N . LEU A 1 119 ? 11.343 10.857 -17.809 1.00 92.00 119 LEU A N 1
ATOM 996 C CA . LEU A 1 119 ? 12.415 9.904 -18.121 1.00 92.00 119 LEU A CA 1
ATOM 997 C C . LEU A 1 119 ? 12.223 9.195 -19.465 1.00 92.00 119 LEU A C 1
ATOM 999 O O . LEU A 1 119 ? 13.219 8.841 -20.092 1.00 92.00 119 LEU A O 1
ATOM 1003 N N . ILE A 1 120 ? 10.978 8.997 -19.907 1.00 91.00 120 ILE A N 1
ATOM 1004 C CA . ILE A 1 120 ? 10.671 8.318 -21.172 1.00 91.00 120 ILE A CA 1
ATOM 1005 C C . ILE A 1 120 ? 10.795 9.268 -22.360 1.00 91.00 120 ILE A C 1
ATOM 1007 O O . ILE A 1 120 ? 11.431 8.912 -23.345 1.00 91.00 120 ILE A O 1
ATOM 1011 N N . LEU A 1 121 ? 10.270 10.493 -22.269 1.00 89.75 121 LEU A N 1
ATOM 1012 C CA . LEU A 1 121 ? 10.417 11.477 -23.350 1.00 89.75 121 LEU A CA 1
ATOM 1013 C C . LEU A 1 121 ? 11.886 11.830 -23.609 1.00 89.75 121 LEU A C 1
ATOM 1015 O O . LEU A 1 121 ? 12.263 12.102 -24.743 1.00 89.75 121 LEU A O 1
ATOM 1019 N N . ASN A 1 122 ? 12.723 11.773 -22.572 1.00 89.69 122 ASN A N 1
ATOM 1020 C CA . ASN A 1 122 ? 14.156 12.036 -22.672 1.00 89.69 122 ASN A CA 1
ATOM 1021 C C . ASN A 1 122 ? 15.005 10.755 -22.786 1.00 89.69 122 ASN A C 1
ATOM 1023 O O . ASN A 1 122 ? 16.221 10.821 -22.606 1.00 89.69 122 ASN A O 1
ATOM 1027 N N . PHE A 1 123 ? 14.392 9.601 -23.089 1.00 88.75 123 PHE A N 1
ATOM 1028 C CA . PHE A 1 123 ? 15.062 8.296 -23.081 1.00 88.75 123 PHE A CA 1
ATOM 1029 C C . PHE A 1 123 ? 16.325 8.246 -23.951 1.00 88.75 123 PHE A C 1
ATOM 1031 O O . PHE A 1 123 ? 17.385 7.798 -23.510 1.00 88.75 123 PHE A O 1
ATOM 1038 N N . PHE A 1 124 ? 16.219 8.745 -25.183 1.00 86.06 124 PHE A N 1
ATOM 1039 C CA . PHE A 1 124 ? 17.325 8.740 -26.138 1.00 86.06 124 PHE A CA 1
ATOM 1040 C C . PHE A 1 124 ? 18.342 9.860 -25.875 1.00 86.06 124 PHE A C 1
ATOM 1042 O O . PHE A 1 124 ? 19.534 9.668 -26.106 1.00 86.06 124 PHE A O 1
ATOM 1049 N N . SER A 1 125 ? 17.891 11.000 -25.344 1.00 87.88 125 SER A N 1
ATOM 1050 C CA . SER A 1 125 ? 18.727 12.185 -25.106 1.00 87.88 125 SER A CA 1
ATOM 1051 C C . SER A 1 125 ? 19.626 12.052 -23.872 1.00 87.88 125 SER A C 1
ATOM 1053 O O . SER A 1 125 ? 20.716 12.622 -23.828 1.00 87.88 125 SER A O 1
ATOM 1055 N N . ILE A 1 126 ? 19.191 11.309 -22.851 1.00 89.81 126 ILE A N 1
ATOM 1056 C CA . ILE A 1 126 ? 19.933 11.164 -21.594 1.00 89.81 126 ILE A CA 1
ATOM 1057 C C . ILE A 1 126 ? 21.052 10.123 -21.744 1.00 89.81 126 ILE A C 1
ATOM 1059 O O . ILE A 1 126 ? 20.847 8.976 -22.150 1.00 89.81 126 ILE A O 1
ATOM 1063 N N . HIS A 1 127 ? 22.268 10.513 -21.360 1.00 92.19 127 HIS A N 1
ATOM 1064 C CA . HIS A 1 127 ? 23.419 9.614 -21.341 1.00 92.19 127 HIS A CA 1
ATOM 1065 C C . HIS A 1 127 ? 23.274 8.501 -20.296 1.00 92.19 127 HIS A C 1
ATOM 1067 O O . HIS A 1 127 ? 22.782 8.714 -19.188 1.00 92.19 127 HIS A O 1
ATOM 1073 N N . PHE A 1 128 ? 23.791 7.311 -20.620 1.00 90.94 128 PHE A N 1
ATOM 1074 C CA . PHE A 1 128 ? 23.733 6.126 -19.752 1.00 90.94 128 PHE A CA 1
ATOM 1075 C C . PHE A 1 128 ? 24.270 6.383 -18.330 1.00 90.94 128 PHE A C 1
ATOM 1077 O O . PHE A 1 128 ? 23.669 5.941 -17.351 1.00 90.94 128 PHE A O 1
ATOM 1084 N N . GLY A 1 129 ? 25.348 7.167 -18.197 1.00 92.56 129 GLY A N 1
ATOM 1085 C CA . GLY A 1 129 ? 25.924 7.530 -16.896 1.00 92.56 129 GLY A CA 1
ATOM 1086 C C . GLY A 1 129 ? 24.963 8.301 -15.981 1.00 92.56 129 GLY A C 1
ATOM 1087 O O . GLY A 1 129 ? 24.968 8.091 -14.770 1.00 92.56 129 GLY A O 1
ATOM 1088 N N . ILE A 1 130 ? 24.076 9.129 -16.543 1.00 94.19 130 ILE A N 1
ATOM 1089 C CA . ILE A 1 130 ? 23.058 9.852 -15.764 1.00 94.19 130 ILE A CA 1
ATOM 1090 C C . ILE A 1 130 ? 22.039 8.864 -15.199 1.00 94.19 130 ILE A C 1
ATOM 1092 O O . ILE A 1 130 ? 21.678 8.953 -14.026 1.00 94.19 130 ILE A O 1
ATOM 1096 N N . TYR A 1 131 ? 21.614 7.884 -15.999 1.00 94.00 131 TYR A N 1
ATOM 1097 C CA . TYR A 1 131 ? 20.723 6.838 -15.513 1.00 94.00 131 TYR A CA 1
ATOM 1098 C C . TYR A 1 131 ? 21.367 6.043 -14.371 1.00 94.00 131 TYR A C 1
ATOM 1100 O O . TYR A 1 131 ? 20.711 5.831 -13.353 1.00 94.00 131 TYR A O 1
ATOM 1108 N N . LEU A 1 132 ? 22.652 5.682 -14.467 1.00 94.88 132 LEU A N 1
ATOM 1109 C CA . LEU A 1 132 ? 23.378 5.029 -13.366 1.00 94.88 132 LEU A CA 1
ATOM 1110 C C . LEU A 1 132 ? 23.350 5.854 -12.072 1.00 94.88 132 LEU A C 1
ATOM 1112 O O . LEU A 1 132 ? 23.062 5.313 -11.003 1.00 94.88 132 LEU A O 1
ATOM 1116 N N . ILE A 1 133 ? 23.593 7.163 -12.164 1.00 95.94 133 ILE A N 1
ATOM 1117 C CA . ILE A 1 133 ? 23.526 8.071 -11.010 1.00 95.94 133 ILE A CA 1
ATOM 1118 C C . ILE A 1 133 ? 22.110 8.082 -10.418 1.00 95.94 133 ILE A C 1
ATOM 1120 O O . ILE A 1 133 ? 21.946 7.918 -9.208 1.00 95.94 133 ILE A O 1
ATOM 1124 N N . LEU A 1 134 ? 21.077 8.213 -11.256 1.00 95.06 134 LEU A N 1
ATOM 1125 C CA . LEU A 1 134 ? 19.679 8.179 -10.817 1.00 95.06 134 LEU A CA 1
ATOM 1126 C C . LEU A 1 134 ? 19.319 6.849 -10.146 1.00 95.06 134 LEU A C 1
ATOM 1128 O O . LEU A 1 134 ? 18.634 6.845 -9.121 1.00 95.06 134 LEU A O 1
ATOM 1132 N N . PHE A 1 135 ? 19.815 5.731 -10.674 1.00 95.19 135 PHE A N 1
ATOM 1133 C CA . PHE A 1 135 ? 19.640 4.414 -10.076 1.00 95.19 135 PHE A CA 1
ATOM 1134 C C . PHE A 1 135 ? 20.259 4.354 -8.680 1.00 95.19 135 PHE A C 1
ATOM 1136 O O . PHE A 1 135 ? 19.553 4.011 -7.731 1.00 95.19 135 PHE A O 1
ATOM 1143 N N . ILE A 1 136 ? 21.513 4.785 -8.516 1.00 96.00 136 ILE A N 1
ATOM 1144 C CA . ILE A 1 136 ? 22.185 4.826 -7.209 1.00 96.00 136 ILE A CA 1
ATOM 1145 C C . ILE A 1 136 ? 21.405 5.704 -6.223 1.00 96.00 136 ILE A C 1
ATOM 1147 O O . ILE A 1 136 ? 21.121 5.272 -5.105 1.00 96.00 136 ILE A O 1
ATOM 1151 N N . ILE A 1 137 ? 20.993 6.907 -6.634 1.00 95.75 137 ILE A N 1
ATOM 1152 C CA . ILE A 1 137 ? 20.210 7.820 -5.788 1.00 95.75 137 ILE A CA 1
ATOM 1153 C C . ILE A 1 137 ? 18.891 7.162 -5.363 1.00 95.75 137 ILE A C 1
ATOM 1155 O O . ILE A 1 137 ? 18.546 7.161 -4.177 1.00 95.75 137 ILE A O 1
ATOM 1159 N N . SER A 1 138 ? 18.164 6.566 -6.311 1.00 93.06 138 SER A N 1
ATOM 1160 C CA . SER A 1 138 ? 16.889 5.899 -6.035 1.00 93.06 138 SER A CA 1
ATOM 1161 C C . SER A 1 138 ? 17.056 4.707 -5.085 1.00 93.06 138 SER A C 1
ATOM 1163 O O . SER A 1 138 ? 16.262 4.553 -4.152 1.00 93.06 138 SER A O 1
ATOM 1165 N N . ALA A 1 139 ? 18.139 3.938 -5.236 1.00 93.31 139 ALA A N 1
ATOM 1166 C CA . ALA A 1 139 ? 18.482 2.822 -4.366 1.00 93.31 139 ALA A CA 1
ATOM 1167 C C . ALA A 1 139 ? 18.796 3.298 -2.943 1.00 93.31 139 ALA A C 1
ATOM 1169 O O . ALA A 1 139 ? 18.244 2.764 -1.983 1.00 93.31 139 ALA A O 1
ATOM 1170 N N . VAL A 1 140 ? 19.613 4.345 -2.784 1.00 94.19 140 VAL A N 1
ATOM 1171 C CA . VAL A 1 140 ? 19.951 4.921 -1.470 1.00 94.19 140 VAL A CA 1
ATOM 1172 C C . VAL A 1 140 ? 18.699 5.423 -0.745 1.00 94.19 140 VAL A C 1
ATOM 1174 O O . VAL A 1 140 ? 18.495 5.112 0.433 1.00 94.19 140 VAL A O 1
ATOM 1177 N N . ILE A 1 141 ? 17.824 6.158 -1.442 1.00 92.69 141 ILE A N 1
ATOM 1178 C CA . ILE A 1 141 ? 16.558 6.656 -0.879 1.00 92.69 141 ILE A CA 1
ATOM 1179 C C . ILE A 1 141 ? 15.676 5.492 -0.418 1.00 92.69 141 ILE A C 1
ATOM 1181 O O . ILE A 1 141 ? 15.099 5.543 0.676 1.00 92.69 141 ILE A O 1
ATOM 1185 N N . LEU A 1 142 ? 15.568 4.452 -1.242 1.00 91.31 142 LEU A N 1
ATOM 1186 C CA . LEU A 1 142 ? 14.764 3.276 -0.956 1.00 91.31 142 LEU A CA 1
ATOM 1187 C C . LEU A 1 142 ? 15.322 2.492 0.244 1.00 91.31 142 LEU A C 1
ATOM 1189 O O . LEU A 1 142 ? 14.586 2.217 1.194 1.00 91.31 142 LEU A O 1
ATOM 1193 N N . PHE A 1 143 ? 16.622 2.188 0.253 1.00 90.88 143 PHE A N 1
ATOM 1194 C CA . PHE A 1 143 ? 17.274 1.452 1.338 1.00 90.88 143 PHE A CA 1
ATOM 1195 C C . PHE A 1 143 ? 17.148 2.168 2.679 1.00 90.88 143 PHE A C 1
ATOM 1197 O O . PHE A 1 143 ? 16.825 1.533 3.686 1.00 90.88 143 PHE A O 1
ATOM 1204 N N . ARG A 1 144 ? 17.307 3.497 2.702 1.00 89.81 144 ARG A N 1
ATOM 1205 C CA . ARG A 1 144 ? 17.115 4.295 3.922 1.00 89.81 144 ARG A CA 1
ATOM 1206 C C . ARG A 1 144 ? 15.710 4.126 4.512 1.00 89.81 144 ARG A C 1
ATOM 1208 O O . ARG A 1 144 ? 15.552 4.156 5.731 1.00 89.81 144 ARG A O 1
ATOM 1215 N N . LYS A 1 145 ? 14.689 3.956 3.667 1.00 87.69 145 LYS A N 1
ATOM 1216 C CA . LYS A 1 145 ? 13.299 3.748 4.103 1.00 87.69 145 LYS A CA 1
ATOM 1217 C C . LYS A 1 145 ? 13.060 2.317 4.569 1.00 87.69 145 LYS A C 1
ATOM 1219 O O . LYS A 1 145 ? 12.516 2.140 5.655 1.00 87.69 145 LYS A O 1
ATOM 1224 N N . ILE A 1 146 ? 13.517 1.327 3.803 1.00 86.38 146 ILE A N 1
ATOM 1225 C CA . ILE A 1 146 ? 13.347 -0.096 4.130 1.00 86.38 146 ILE A CA 1
ATOM 1226 C C . ILE A 1 146 ? 14.026 -0.437 5.450 1.00 86.38 146 ILE A C 1
ATOM 1228 O O . ILE A 1 146 ? 13.427 -1.084 6.298 1.00 86.38 146 ILE A O 1
ATOM 1232 N N . PHE A 1 147 ? 15.266 0.001 5.669 1.00 86.19 147 PHE A N 1
ATOM 1233 C CA . PHE A 1 147 ? 15.989 -0.326 6.900 1.00 86.19 147 PHE A CA 1
ATOM 1234 C C . PHE A 1 147 ? 15.576 0.537 8.099 1.00 86.19 147 PHE A C 1
ATOM 1236 O O . PHE A 1 147 ? 16.106 0.363 9.192 1.00 86.19 147 PHE A O 1
ATOM 1243 N N . SER A 1 148 ? 14.602 1.436 7.933 1.00 83.38 148 SER A N 1
ATOM 1244 C CA . SER A 1 148 ? 14.031 2.185 9.046 1.00 83.38 148 SER A CA 1
ATOM 1245 C C . SER A 1 148 ? 13.041 1.333 9.843 1.00 83.38 148 SER A C 1
ATOM 1247 O O . SER A 1 148 ? 12.173 0.658 9.283 1.00 83.38 148 SER A O 1
ATOM 1249 N N . ASN A 1 149 ? 13.096 1.444 11.172 1.00 77.50 149 ASN A N 1
ATOM 1250 C CA . ASN A 1 149 ? 12.135 0.789 12.067 1.00 77.50 149 ASN A CA 1
ATOM 1251 C C . ASN A 1 149 ? 10.750 1.448 12.054 1.00 77.50 149 ASN A C 1
ATOM 1253 O O . ASN A 1 149 ? 9.770 0.879 12.528 1.00 77.50 149 ASN A O 1
ATOM 1257 N N . ARG A 1 150 ? 10.643 2.647 11.470 1.00 80.69 150 ARG A N 1
ATOM 1258 C CA . ARG A 1 150 ? 9.415 3.448 11.463 1.00 80.69 150 ARG A CA 1
ATOM 1259 C C . ARG A 1 150 ? 8.265 2.793 10.696 1.00 80.69 150 ARG A C 1
ATOM 1261 O O . ARG A 1 150 ? 7.105 3.069 10.999 1.00 80.69 150 ARG A O 1
ATOM 1268 N N . TYR A 1 151 ? 8.572 1.968 9.698 1.00 79.69 151 TYR A N 1
ATOM 1269 C CA . TYR A 1 151 ? 7.583 1.489 8.732 1.00 79.69 151 TYR A CA 1
ATOM 1270 C C . TYR A 1 151 ? 7.200 0.016 8.890 1.00 79.69 151 TYR A C 1
ATOM 1272 O O . TYR A 1 151 ? 6.359 -0.443 8.130 1.00 79.69 151 TYR A O 1
ATOM 1280 N N . TRP A 1 152 ? 7.707 -0.696 9.900 1.00 78.75 152 TRP A N 1
ATOM 1281 C CA . TRP A 1 152 ? 7.519 -2.150 10.049 1.00 78.75 152 TRP A CA 1
ATOM 1282 C C . TRP A 1 152 ? 6.062 -2.606 9.997 1.00 78.75 152 TRP A C 1
ATOM 1284 O O . TRP A 1 152 ? 5.703 -3.466 9.203 1.00 78.75 152 TRP A O 1
ATOM 1294 N N . VAL A 1 153 ? 5.195 -1.969 10.786 1.00 78.00 153 VAL A N 1
ATOM 1295 C CA . VAL A 1 153 ? 3.758 -2.287 10.788 1.00 78.00 153 VAL A CA 1
ATOM 1296 C C . VAL A 1 153 ? 3.131 -2.009 9.420 1.00 78.00 153 VAL A C 1
ATOM 1298 O O . VAL A 1 153 ? 2.238 -2.718 8.982 1.00 78.00 153 VAL A O 1
ATOM 1301 N N . THR A 1 154 ? 3.597 -0.969 8.725 1.00 80.75 154 THR A N 1
ATOM 1302 C CA . THR A 1 154 ? 3.060 -0.611 7.404 1.00 80.75 154 THR A CA 1
ATOM 1303 C C . THR A 1 154 ? 3.516 -1.603 6.333 1.00 80.75 154 THR A C 1
ATOM 1305 O O . THR A 1 154 ? 2.723 -1.959 5.472 1.00 80.75 154 THR A O 1
ATOM 1308 N N . GLU A 1 155 ? 4.758 -2.079 6.409 1.00 81.81 155 GLU A N 1
ATOM 1309 C CA . GLU A 1 155 ? 5.315 -3.080 5.494 1.00 81.81 155 GLU A CA 1
ATOM 1310 C C . GLU A 1 155 ? 4.589 -4.423 5.610 1.00 81.81 155 GLU A C 1
ATOM 1312 O O . GLU A 1 155 ? 4.199 -4.984 4.589 1.00 81.81 155 GLU A O 1
ATOM 1317 N N . VAL A 1 156 ? 4.329 -4.891 6.836 1.00 80.12 156 VAL A N 1
ATOM 1318 C CA . VAL A 1 156 ? 3.564 -6.128 7.068 1.00 80.12 156 VAL A CA 1
ATOM 1319 C C . VAL A 1 156 ? 2.123 -5.987 6.581 1.00 80.12 156 VAL A C 1
ATOM 1321 O O . VAL A 1 156 ? 1.614 -6.879 5.908 1.00 80.12 156 VAL A O 1
ATOM 1324 N N . LEU A 1 157 ? 1.482 -4.835 6.813 1.00 79.75 157 LEU A N 1
ATOM 1325 C CA . LEU A 1 157 ? 0.150 -4.567 6.260 1.00 79.75 157 LEU A CA 1
ATOM 1326 C C . LEU A 1 157 ? 0.137 -4.620 4.725 1.00 79.75 157 LEU A C 1
ATOM 1328 O O . LEU A 1 157 ? -0.794 -5.177 4.150 1.00 79.75 157 LEU A O 1
ATOM 1332 N N . TRP A 1 158 ? 1.152 -4.077 4.048 1.00 80.06 158 TRP A N 1
ATOM 1333 C CA . TRP A 1 158 ? 1.242 -4.151 2.586 1.00 80.06 158 TRP A CA 1
ATOM 1334 C C . TRP A 1 158 ? 1.455 -5.567 2.066 1.00 80.06 158 TRP A C 1
ATOM 1336 O O . TRP A 1 158 ? 0.932 -5.919 1.009 1.00 80.06 158 TRP A O 1
ATOM 1346 N N . GLU A 1 159 ? 2.232 -6.372 2.782 1.00 79.31 159 GLU A N 1
ATOM 1347 C CA . GLU A 1 159 ? 2.431 -7.778 2.453 1.00 79.31 159 GLU A CA 1
ATOM 1348 C C . GLU A 1 159 ? 1.129 -8.564 2.595 1.00 79.31 159 GLU A C 1
ATOM 1350 O O . GLU A 1 159 ? 0.745 -9.290 1.677 1.00 79.31 159 GLU A O 1
ATOM 1355 N N . TYR A 1 160 ? 0.395 -8.313 3.679 1.00 78.00 160 TYR A N 1
ATOM 1356 C CA . TYR A 1 160 ? -0.936 -8.855 3.903 1.00 78.00 160 TYR A CA 1
ATOM 1357 C C . TYR A 1 160 ? -1.885 -8.455 2.766 1.00 78.00 160 TYR A C 1
ATOM 1359 O O . TYR A 1 160 ? -2.463 -9.309 2.098 1.00 78.00 160 TYR A O 1
ATOM 1367 N N . GLU A 1 161 ? -1.991 -7.159 2.456 1.00 77.31 161 GLU A N 1
ATOM 1368 C CA . GLU A 1 161 ? -2.813 -6.652 1.351 1.00 77.31 161 GLU A CA 1
ATOM 1369 C C . GLU A 1 161 ? -2.439 -7.281 0.001 1.00 77.31 161 GLU A C 1
ATOM 1371 O O . GLU A 1 161 ? -3.326 -7.628 -0.785 1.00 77.31 161 GLU A O 1
ATOM 1376 N N . GLY A 1 162 ? -1.141 -7.456 -0.262 1.00 76.31 162 GLY A N 1
ATOM 1377 C CA . GLY A 1 162 ? -0.631 -8.119 -1.457 1.00 76.31 162 GLY A CA 1
ATOM 1378 C C . GLY A 1 162 ? -1.042 -9.588 -1.524 1.00 76.31 162 GLY A C 1
ATOM 1379 O O . GLY A 1 162 ? -1.580 -10.022 -2.544 1.00 76.31 162 GLY A O 1
ATOM 1380 N N . PHE A 1 163 ? -0.846 -10.332 -0.436 1.00 77.62 163 PHE A N 1
ATOM 1381 C CA . PHE A 1 163 ? -1.268 -11.725 -0.308 1.00 77.62 163 PHE A CA 1
ATOM 1382 C C . PHE A 1 163 ? -2.776 -11.877 -0.540 1.00 77.62 163 PHE A C 1
ATOM 1384 O O . PHE A 1 163 ? -3.184 -12.682 -1.374 1.00 77.62 163 PHE A O 1
ATOM 1391 N N . TYR A 1 164 ? -3.611 -11.038 0.084 1.00 74.44 164 TYR A N 1
ATOM 1392 C CA . TYR A 1 164 ? -5.064 -11.087 -0.114 1.00 74.44 164 TYR A CA 1
ATOM 1393 C C . TYR A 1 164 ? -5.506 -10.692 -1.507 1.00 74.44 164 TYR A C 1
ATOM 1395 O O . TYR A 1 164 ? -6.487 -11.240 -2.006 1.00 74.44 164 TYR A O 1
ATOM 1403 N N . LYS A 1 165 ? -4.816 -9.746 -2.151 1.00 77.19 165 LYS A N 1
ATOM 1404 C CA . LYS A 1 165 ? -5.107 -9.409 -3.545 1.00 77.19 165 LYS A CA 1
ATOM 1405 C C . LYS A 1 165 ? -4.921 -10.640 -4.433 1.00 77.19 165 LYS A C 1
ATOM 1407 O O . LYS A 1 165 ? -5.803 -10.924 -5.236 1.00 77.19 165 LYS A O 1
ATOM 1412 N N . TRP A 1 166 ? -3.826 -11.379 -4.253 1.00 74.81 166 TRP A N 1
ATOM 1413 C CA . TRP A 1 166 ? -3.556 -12.605 -5.006 1.00 74.81 166 TRP A CA 1
ATOM 1414 C C . TRP A 1 166 ? -4.493 -13.750 -4.633 1.00 74.81 166 TRP A C 1
ATOM 1416 O O . TRP A 1 166 ? -5.085 -14.338 -5.531 1.00 74.81 166 TRP A O 1
ATOM 1426 N N . MET A 1 167 ? -4.710 -14.014 -3.342 1.00 76.31 167 MET A N 1
ATOM 1427 C CA . MET A 1 167 ? -5.690 -15.011 -2.899 1.00 76.31 167 MET A CA 1
ATOM 1428 C C . MET A 1 167 ? -7.074 -14.726 -3.468 1.00 76.31 167 MET A C 1
ATOM 1430 O O . MET A 1 167 ? -7.719 -15.634 -3.969 1.00 76.31 167 MET A O 1
ATOM 1434 N N . LYS A 1 168 ? -7.522 -13.466 -3.455 1.00 74.56 168 LYS A N 1
ATOM 1435 C CA . LYS A 1 168 ? -8.816 -13.099 -4.030 1.00 74.56 168 LYS A CA 1
ATOM 1436 C C . LYS A 1 168 ? -8.884 -13.429 -5.520 1.00 74.56 168 LYS A C 1
ATOM 1438 O O . LYS A 1 168 ? -9.926 -13.883 -5.956 1.00 74.56 168 LYS A O 1
ATOM 1443 N N . ILE A 1 169 ? -7.817 -13.191 -6.283 1.00 78.75 169 ILE A N 1
ATOM 1444 C CA . ILE A 1 169 ? -7.776 -13.503 -7.721 1.00 78.75 169 ILE A CA 1
ATOM 1445 C C . ILE A 1 169 ? -7.821 -15.020 -7.945 1.00 78.75 169 ILE A C 1
ATOM 1447 O O . ILE A 1 169 ? -8.600 -15.482 -8.771 1.00 78.75 169 ILE A O 1
ATOM 1451 N N . ILE A 1 170 ? -7.027 -15.788 -7.194 1.00 79.62 170 ILE A N 1
ATOM 1452 C CA . ILE A 1 170 ? -6.947 -17.252 -7.327 1.00 79.62 170 ILE A CA 1
ATOM 1453 C C . ILE A 1 170 ? -8.273 -17.908 -6.915 1.00 79.62 170 ILE A C 1
ATOM 1455 O O . ILE A 1 170 ? -8.803 -18.755 -7.625 1.00 79.62 170 ILE A O 1
ATOM 1459 N N . PHE A 1 171 ? -8.832 -17.478 -5.786 1.00 77.25 171 PHE A N 1
ATOM 1460 C CA . PHE A 1 171 ? -10.008 -18.080 -5.161 1.00 77.25 171 PHE A CA 1
ATOM 1461 C C . PHE A 1 171 ? -11.316 -17.356 -5.494 1.00 77.25 171 PHE A C 1
ATOM 1463 O O . PHE A 1 171 ? -12.333 -17.623 -4.857 1.00 77.25 171 PHE A O 1
ATOM 1470 N N . GLN A 1 172 ? -11.340 -16.466 -6.499 1.00 72.12 172 GLN A N 1
ATOM 1471 C CA . GLN A 1 172 ? -12.579 -15.769 -6.886 1.00 72.12 172 GLN A CA 1
ATOM 1472 C C . GLN A 1 172 ? -13.695 -16.732 -7.310 1.00 72.12 172 GLN A C 1
ATOM 1474 O O . GLN A 1 172 ? -14.864 -16.362 -7.266 1.00 72.12 172 GLN A O 1
ATOM 1479 N N . PHE A 1 173 ? -13.332 -17.956 -7.702 1.00 72.62 173 PHE A N 1
ATOM 1480 C CA . PHE A 1 173 ? -14.252 -18.990 -8.165 1.00 72.62 173 PHE A CA 1
ATOM 1481 C C . PHE A 1 173 ? -14.587 -20.055 -7.106 1.00 72.62 173 PHE A C 1
ATOM 1483 O O . PHE A 1 173 ? -15.456 -20.885 -7.352 1.00 72.62 173 PHE A O 1
ATOM 1490 N N . SER A 1 174 ? -13.954 -20.041 -5.926 1.00 73.62 174 SER A N 1
ATOM 1491 C CA . SER A 1 174 ? -14.230 -21.005 -4.849 1.00 73.62 174 SER A CA 1
ATOM 1492 C C . SER A 1 174 ? -15.015 -20.338 -3.716 1.00 73.62 174 SER A C 1
ATOM 1494 O O . SER A 1 174 ? -14.456 -19.544 -2.954 1.00 73.62 174 SER A O 1
ATOM 1496 N N . MET A 1 175 ? -16.305 -20.664 -3.576 1.00 60.12 175 MET A N 1
ATOM 1497 C CA . MET A 1 175 ? -17.172 -20.077 -2.538 1.00 60.12 175 MET A CA 1
ATOM 1498 C C . MET A 1 175 ? -16.689 -20.371 -1.105 1.00 60.12 175 MET A C 1
ATOM 1500 O O . MET A 1 175 ? -16.845 -19.531 -0.218 1.00 60.12 175 MET A O 1
ATOM 1504 N N . GLU A 1 176 ? -16.021 -21.504 -0.893 1.00 62.22 176 GLU A N 1
ATOM 1505 C CA . GLU A 1 176 ? -15.544 -21.983 0.414 1.00 62.22 176 GLU A CA 1
ATOM 1506 C C . GLU A 1 176 ? -14.468 -21.080 1.041 1.00 62.22 176 GLU A C 1
ATOM 1508 O O . GLU A 1 176 ? -14.442 -20.874 2.253 1.00 62.22 176 GLU A O 1
ATOM 1513 N N . MET A 1 177 ? -13.615 -20.459 0.221 1.00 56.84 177 MET A N 1
ATOM 1514 C CA . MET A 1 177 ? -12.505 -19.616 0.690 1.00 56.84 177 MET A CA 1
ATOM 1515 C C . MET A 1 177 ? -12.938 -18.220 1.155 1.00 56.84 177 MET A C 1
ATOM 1517 O O . MET A 1 177 ? -12.189 -17.547 1.865 1.00 56.84 177 MET A O 1
ATOM 1521 N N . SER A 1 178 ? -14.145 -17.770 0.794 1.00 55.25 178 SER A N 1
ATOM 1522 C CA . SER A 1 178 ? -14.639 -16.439 1.175 1.00 55.25 178 SER A CA 1
ATOM 1523 C C . SER A 1 178 ? -14.781 -16.261 2.697 1.00 55.25 178 SER A C 1
ATOM 1525 O O . SER A 1 178 ? -14.600 -15.150 3.200 1.00 55.25 178 SER A O 1
ATOM 1527 N N . TYR A 1 179 ? -15.006 -17.357 3.430 1.00 53.78 179 TYR A N 1
ATOM 1528 C CA . TYR A 1 179 ? -15.150 -17.389 4.890 1.00 53.78 179 TYR A CA 1
ATOM 1529 C C . TYR A 1 179 ? -13.829 -17.233 5.656 1.00 53.78 179 TYR A C 1
ATOM 1531 O O . TYR A 1 179 ? -13.836 -16.783 6.800 1.00 53.78 179 TYR A O 1
ATOM 1539 N N . TYR A 1 180 ? -12.696 -17.556 5.029 1.00 56.78 180 TYR A N 1
ATOM 1540 C CA . TYR A 1 180 ? -11.375 -17.537 5.670 1.00 56.78 180 TYR A CA 1
ATOM 1541 C C . TYR A 1 180 ? -10.601 -16.234 5.433 1.00 56.78 180 TYR A C 1
ATOM 1543 O O . TYR A 1 180 ? -9.454 -16.104 5.860 1.00 56.78 180 TYR A O 1
ATOM 1551 N N . LEU A 1 181 ? -11.208 -15.249 4.762 1.00 57.69 181 LEU A N 1
ATOM 1552 C CA . LEU A 1 181 ? -10.609 -13.933 4.552 1.00 57.69 181 LEU A CA 1
ATOM 1553 C C . LEU A 1 181 ? -10.763 -13.086 5.835 1.00 57.69 181 LEU A C 1
ATOM 1555 O O . LEU A 1 181 ? -11.875 -12.671 6.167 1.00 57.69 181 LEU A O 1
ATOM 1559 N N . PRO A 1 182 ? -9.676 -12.777 6.562 1.00 55.47 182 PRO A N 1
ATOM 1560 C CA . PRO A 1 182 ? -9.734 -11.956 7.759 1.00 55.47 182 PRO A CA 1
ATOM 1561 C C . PRO A 1 182 ? -10.160 -10.528 7.423 1.00 55.47 182 PRO A C 1
ATOM 1563 O O . PRO A 1 182 ? -9.892 -9.984 6.345 1.00 55.47 182 PRO A O 1
ATOM 1566 N N . ALA A 1 183 ? -10.857 -9.905 8.371 1.00 56.56 183 ALA A N 1
ATOM 1567 C CA . ALA A 1 183 ? -11.439 -8.586 8.190 1.00 56.56 183 ALA A CA 1
ATOM 1568 C C . ALA A 1 183 ? -10.360 -7.542 7.853 1.00 56.56 183 ALA A C 1
ATOM 1570 O O . ALA A 1 183 ? -9.403 -7.354 8.604 1.00 56.56 183 ALA A O 1
ATOM 1571 N N . LYS A 1 184 ? -10.540 -6.807 6.743 1.00 54.81 184 LYS A N 1
ATOM 1572 C CA . LYS A 1 184 ? -9.666 -5.678 6.381 1.00 54.81 184 LYS A CA 1
ATOM 1573 C C . LYS A 1 184 ? -9.556 -4.701 7.554 1.00 54.81 184 LYS A C 1
ATOM 1575 O O . LYS A 1 184 ? -10.532 -4.022 7.884 1.00 54.81 184 LYS A O 1
ATOM 1580 N N . ILE A 1 185 ? -8.355 -4.561 8.113 1.00 51.81 185 ILE A N 1
ATOM 1581 C CA . ILE A 1 185 ? -8.045 -3.557 9.134 1.00 51.81 185 ILE A CA 1
ATOM 1582 C C . ILE A 1 185 ? -7.995 -2.190 8.444 1.00 51.81 185 ILE A C 1
ATOM 1584 O O . ILE A 1 185 ? -6.950 -1.719 8.002 1.00 51.81 185 ILE A O 1
ATOM 1588 N N . ARG A 1 186 ? -9.152 -1.537 8.296 1.00 50.22 186 ARG A N 1
ATOM 1589 C CA . ARG A 1 186 ? -9.190 -0.163 7.789 1.00 50.22 186 ARG A CA 1
ATOM 1590 C C . ARG A 1 186 ? -8.672 0.774 8.884 1.00 50.22 186 ARG A C 1
ATOM 1592 O O . ARG A 1 186 ? -9.155 0.695 10.018 1.00 50.22 186 ARG A O 1
ATOM 1599 N N . PRO A 1 187 ? -7.719 1.676 8.588 1.00 50.78 187 PRO A N 1
ATOM 1600 C CA . PRO A 1 187 ? -7.362 2.713 9.542 1.00 50.78 187 PRO A CA 1
ATOM 1601 C C . PRO A 1 187 ? -8.612 3.552 9.865 1.00 50.78 187 PRO A C 1
ATOM 1603 O O . PRO A 1 187 ? -9.447 3.763 8.980 1.00 50.78 187 PRO A O 1
ATOM 1606 N N . PRO A 1 188 ? -8.772 4.025 11.114 1.00 45.47 188 PRO A N 1
ATOM 1607 C CA . PRO A 1 188 ? -9.917 4.849 11.480 1.00 45.47 188 PRO A CA 1
ATOM 1608 C C . PRO A 1 188 ? -9.952 6.100 10.598 1.00 45.47 188 PRO A C 1
ATOM 1610 O O . PRO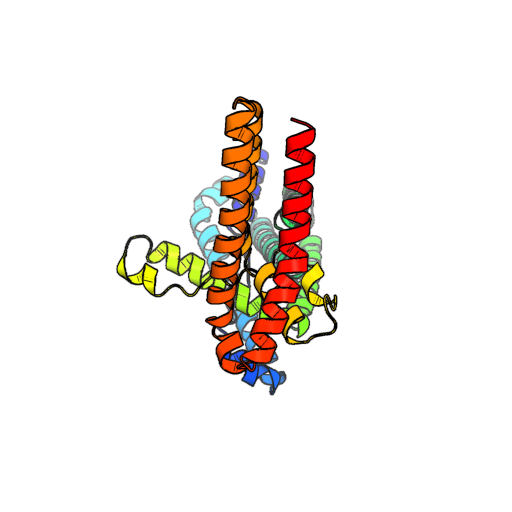 A 1 188 ? -8.935 6.777 10.440 1.00 45.47 188 PRO A O 1
ATOM 1613 N N . ILE A 1 189 ? -11.123 6.389 10.029 1.00 52.16 189 ILE A N 1
ATOM 1614 C CA . ILE A 1 189 ? -11.329 7.467 9.048 1.00 52.16 189 ILE A CA 1
ATOM 1615 C C . ILE A 1 189 ? -11.054 8.844 9.674 1.00 52.16 189 ILE A C 1
ATOM 1617 O O . ILE A 1 189 ? -10.530 9.735 9.010 1.00 52.16 189 ILE A O 1
ATOM 1621 N N . PHE A 1 190 ? -11.323 9.012 10.973 1.00 48.28 190 PHE A N 1
ATOM 1622 C CA . PHE A 1 190 ? -11.089 10.272 11.676 1.00 48.28 190 PHE A CA 1
ATOM 1623 C C . PHE A 1 190 ? -9.739 10.301 12.405 1.00 48.28 190 PHE A C 1
ATOM 1625 O O . PHE A 1 190 ? -9.542 9.677 13.451 1.00 48.28 190 PHE A O 1
ATOM 1632 N N . ILE A 1 191 ? -8.825 11.126 11.885 1.00 47.56 191 ILE A N 1
ATOM 1633 C CA . ILE A 1 191 ? -7.498 11.429 12.457 1.00 47.56 191 ILE A CA 1
ATOM 1634 C C . ILE A 1 191 ? -7.617 12.061 13.862 1.00 47.56 191 ILE A C 1
ATOM 1636 O O . ILE A 1 191 ? -6.743 11.871 14.712 1.00 47.56 191 ILE A O 1
ATOM 1640 N N . PHE A 1 192 ? -8.738 12.729 14.154 1.00 42.94 192 PHE A N 1
ATOM 1641 C CA . PHE A 1 192 ? -8.999 13.400 15.433 1.00 42.94 192 PHE A CA 1
ATOM 1642 C C . PHE A 1 192 ? -9.154 12.453 16.638 1.00 42.94 192 PHE A C 1
ATOM 1644 O O . PHE A 1 192 ? -8.958 12.879 17.777 1.00 42.94 192 PHE A O 1
ATOM 1651 N N . ALA A 1 193 ? -9.429 11.161 16.420 1.00 49.34 193 ALA A N 1
ATOM 1652 C CA . ALA A 1 193 ? -9.660 10.196 17.503 1.00 49.34 193 ALA A CA 1
ATOM 1653 C C . ALA A 1 193 ? -8.387 9.810 18.285 1.00 49.34 193 ALA A C 1
ATOM 1655 O O . ALA A 1 193 ? -8.471 9.238 19.375 1.00 49.34 193 ALA A O 1
ATOM 1656 N N . LYS A 1 194 ? -7.191 10.086 17.741 1.00 48.59 194 LYS A N 1
ATOM 1657 C CA . LYS A 1 194 ? -5.934 9.603 18.335 1.00 48.59 194 LYS A CA 1
ATOM 1658 C C . LYS A 1 194 ? -5.451 10.404 19.544 1.00 48.59 194 LYS A C 1
ATOM 1660 O O . LYS A 1 194 ? -4.703 9.840 20.335 1.00 48.59 194 LYS A O 1
ATOM 1665 N N . ARG A 1 195 ? -5.826 11.681 19.693 1.00 52.56 195 ARG A N 1
ATOM 1666 C CA . ARG A 1 195 ? -5.186 12.573 20.687 1.00 52.56 195 ARG A CA 1
ATOM 1667 C C . ARG A 1 195 ? -6.125 13.385 21.577 1.00 52.56 195 ARG A C 1
ATOM 1669 O O . ARG A 1 195 ? -5.653 13.924 22.570 1.00 52.56 195 ARG A O 1
ATOM 1676 N N . ARG A 1 196 ? -7.426 13.470 21.283 1.00 58.38 196 ARG A N 1
ATOM 1677 C CA . ARG A 1 196 ? -8.363 14.207 22.146 1.00 58.38 196 ARG A CA 1
ATOM 1678 C C . ARG A 1 196 ? -8.953 13.307 23.230 1.00 58.38 196 ARG A C 1
ATOM 1680 O O . ARG A 1 196 ? -9.570 12.286 22.930 1.00 58.38 196 ARG A O 1
ATOM 1687 N N . LYS A 1 197 ? -8.777 13.720 24.487 1.00 64.75 197 LYS A N 1
ATOM 1688 C CA . LYS A 1 197 ? -9.601 13.287 25.619 1.00 64.75 197 LYS A CA 1
ATOM 1689 C C . LYS A 1 197 ? -10.969 13.960 25.430 1.00 64.75 197 LYS A C 1
ATOM 1691 O O . LYS A 1 197 ? -11.056 15.179 25.477 1.00 64.75 197 LYS A O 1
ATOM 1696 N N . LEU A 1 198 ? -11.996 13.186 25.076 1.00 68.06 198 LEU A N 1
ATOM 1697 C CA . LEU A 1 198 ? -13.353 13.681 24.780 1.00 68.06 198 LEU A CA 1
ATOM 1698 C C . LEU A 1 198 ? -14.225 13.749 26.045 1.00 68.06 198 LEU A C 1
ATOM 1700 O O . LEU A 1 198 ? -15.205 14.490 26.097 1.00 68.06 198 LEU A O 1
ATOM 1704 N N . SER A 1 199 ? -13.876 12.971 27.066 1.00 73.62 199 SER A N 1
ATOM 1705 C CA . SER A 1 199 ? -14.501 12.963 28.389 1.00 73.62 199 SER A CA 1
ATOM 1706 C C . SER A 1 199 ? -13.443 12.715 29.462 1.00 73.62 199 SER A C 1
ATOM 1708 O O . SER A 1 199 ? -12.421 12.080 29.191 1.00 73.62 199 SER A O 1
ATOM 1710 N N . ASP A 1 200 ? -13.682 13.178 30.684 1.00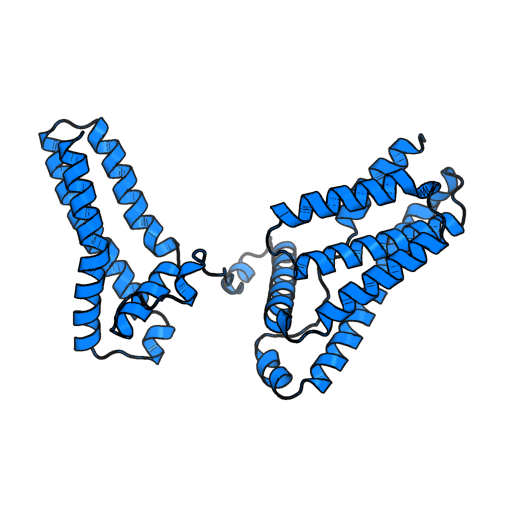 77.62 200 ASP A N 1
ATOM 1711 C CA . ASP A 1 200 ? -12.809 12.869 31.814 1.00 77.62 200 ASP A CA 1
ATOM 1712 C C . ASP A 1 200 ? -12.900 11.410 32.253 1.00 77.62 200 ASP A C 1
ATOM 1714 O O . ASP A 1 200 ? -11.912 10.855 32.736 1.00 77.62 200 ASP A O 1
ATOM 1718 N N . HIS A 1 201 ? -14.021 10.748 31.959 1.00 83.38 201 HIS A N 1
ATOM 1719 C CA . HIS A 1 201 ? -14.227 9.341 32.271 1.00 83.38 201 HIS A CA 1
ATOM 1720 C C . HIS A 1 201 ? -13.588 8.415 31.225 1.00 83.38 201 HIS A C 1
ATOM 1722 O O . HIS A 1 201 ? -13.729 8.588 30.007 1.00 83.38 201 HIS A O 1
ATOM 1728 N N . ARG A 1 202 ? -12.897 7.377 31.714 1.00 83.38 202 ARG A N 1
ATOM 1729 C CA . ARG A 1 202 ? -12.174 6.397 30.888 1.00 83.38 202 ARG A CA 1
ATOM 1730 C C . ARG A 1 202 ? -13.103 5.666 29.917 1.00 83.38 202 ARG A C 1
ATOM 1732 O O . ARG A 1 202 ? -12.794 5.608 28.728 1.00 83.38 202 ARG A O 1
ATOM 1739 N N . ILE A 1 203 ? -14.227 5.139 30.402 1.00 86.00 203 ILE A N 1
ATOM 1740 C CA . ILE A 1 203 ? -15.154 4.323 29.602 1.00 86.00 203 ILE A CA 1
ATOM 1741 C C . ILE A 1 203 ? -15.826 5.156 28.510 1.00 86.00 203 ILE A C 1
ATOM 1743 O O . ILE A 1 203 ? -15.876 4.716 27.365 1.00 86.00 203 ILE A O 1
ATOM 1747 N N . ASP A 1 204 ? -16.221 6.395 28.809 1.00 85.69 204 ASP A N 1
ATOM 1748 C CA . ASP A 1 204 ? -16.774 7.325 27.819 1.00 85.69 204 ASP A CA 1
ATOM 1749 C C . ASP A 1 204 ? -15.817 7.486 26.624 1.00 85.69 204 ASP A C 1
ATOM 1751 O O . ASP A 1 204 ? -16.211 7.320 25.470 1.00 85.69 204 ASP A O 1
ATOM 1755 N N . ASN A 1 205 ? -14.529 7.745 26.889 1.00 84.06 205 ASN A N 1
ATOM 1756 C CA . ASN A 1 205 ? -13.509 7.864 25.842 1.00 84.06 205 ASN A CA 1
ATOM 1757 C C . ASN A 1 205 ? -13.351 6.583 25.017 1.00 84.06 205 ASN A C 1
ATOM 1759 O O . ASN A 1 205 ? -13.098 6.661 23.813 1.00 84.06 205 ASN A O 1
ATOM 1763 N N . LEU A 1 206 ? -13.473 5.411 25.645 1.00 85.56 206 LEU A N 1
ATOM 1764 C CA . LEU A 1 206 ? -13.410 4.129 24.944 1.00 85.56 206 LEU A CA 1
ATOM 1765 C C . LEU A 1 206 ? -14.631 3.921 24.040 1.00 85.56 206 LEU A C 1
ATOM 1767 O O . LEU A 1 206 ? -14.468 3.458 22.908 1.00 85.56 206 LEU A O 1
ATOM 1771 N N . ILE A 1 207 ? -15.823 4.318 24.493 1.00 87.38 207 ILE A N 1
ATOM 1772 C CA . ILE A 1 207 ? -17.049 4.277 23.687 1.00 87.38 207 ILE A CA 1
ATOM 1773 C C . ILE A 1 207 ? -16.910 5.220 22.485 1.00 87.38 207 ILE A C 1
ATOM 1775 O O . ILE A 1 207 ? -17.103 4.787 21.350 1.00 87.38 207 ILE A O 1
ATOM 1779 N N . TYR A 1 208 ? -16.471 6.469 22.688 1.00 86.69 208 TYR A N 1
ATOM 1780 C CA . TYR A 1 208 ? -16.257 7.419 21.586 1.00 86.69 208 TYR A CA 1
ATOM 1781 C C . TYR A 1 208 ? -15.239 6.917 20.562 1.00 86.69 208 TYR A C 1
ATOM 1783 O O . TYR A 1 208 ? -15.471 6.995 19.356 1.00 86.69 208 TYR A O 1
ATOM 1791 N N . LYS A 1 209 ? -14.106 6.377 21.022 1.00 82.25 209 LYS A N 1
ATOM 1792 C CA . LYS A 1 209 ? -13.080 5.829 20.124 1.00 82.25 209 LYS A CA 1
ATOM 1793 C C . LYS A 1 209 ? -13.602 4.630 19.335 1.00 82.25 209 LYS A C 1
ATOM 1795 O O . LYS A 1 209 ? -13.276 4.506 18.156 1.00 82.25 209 LYS A O 1
ATOM 1800 N N . SER A 1 210 ? -14.423 3.787 19.956 1.00 84.69 210 SER A N 1
ATOM 1801 C CA . SER A 1 210 ? -15.070 2.651 19.291 1.00 84.69 210 SER A CA 1
ATOM 1802 C C . SER A 1 210 ? -16.066 3.108 18.224 1.00 84.69 210 SER A C 1
ATOM 1804 O O . SER A 1 210 ? -15.996 2.628 17.092 1.00 84.69 210 SER A O 1
ATOM 1806 N N . LEU A 1 211 ? -16.908 4.100 18.539 1.00 84.50 211 LEU A N 1
ATOM 1807 C CA . LEU A 1 211 ? -17.829 4.725 17.585 1.00 84.50 211 LEU A CA 1
ATOM 1808 C C . LEU A 1 211 ? -17.081 5.306 16.375 1.00 84.50 211 LEU A C 1
ATOM 1810 O O . LEU A 1 211 ? -17.408 5.001 15.232 1.00 84.50 211 LEU A O 1
ATOM 1814 N N . LEU A 1 212 ? -16.022 6.087 16.612 1.00 78.81 212 LEU A N 1
ATOM 1815 C CA . LEU A 1 212 ? -15.234 6.732 15.552 1.00 78.81 212 LEU A CA 1
ATOM 1816 C C . LEU A 1 212 ? -14.426 5.747 14.694 1.00 78.81 212 LEU A C 1
ATOM 1818 O O . LEU A 1 212 ? -14.089 6.057 13.549 1.00 78.81 212 LEU A O 1
ATOM 1822 N N . ARG A 1 213 ? -14.079 4.572 15.232 1.00 72.50 213 ARG A N 1
ATOM 1823 C CA . ARG A 1 213 ? -13.288 3.564 14.514 1.00 72.50 213 ARG A CA 1
ATOM 1824 C C . ARG A 1 213 ? -14.123 2.797 13.486 1.00 72.50 213 ARG A C 1
ATOM 1826 O O . ARG A 1 213 ? -13.576 2.425 12.450 1.00 72.50 213 ARG A O 1
ATOM 1833 N N . LYS A 1 214 ? -15.418 2.579 13.735 1.00 77.88 214 LYS A N 1
ATOM 1834 C CA . LYS A 1 214 ? -16.297 1.797 12.853 1.00 77.88 214 LYS A CA 1
ATOM 1835 C C . LYS A 1 214 ? -17.395 2.695 12.270 1.00 77.88 214 LYS A C 1
ATOM 1837 O O . LYS A 1 214 ? -18.448 2.883 12.869 1.00 77.88 214 LYS A O 1
ATOM 1842 N N . SER A 1 215 ? -17.171 3.222 11.061 1.00 72.94 215 SER A N 1
ATOM 1843 C CA . SER A 1 215 ? -18.126 4.124 10.387 1.00 72.94 215 SER A CA 1
ATOM 1844 C C . SER A 1 215 ? -19.499 3.505 10.129 1.00 72.94 215 SER A C 1
ATOM 1846 O O . SER A 1 215 ? -20.478 4.236 9.995 1.00 72.94 215 SER A O 1
ATOM 1848 N N . SER A 1 216 ? -19.600 2.171 10.104 1.00 76.69 216 SER A N 1
ATOM 1849 C CA . SER A 1 216 ? -20.887 1.489 9.973 1.00 76.69 216 SER A CA 1
ATOM 1850 C C . SER A 1 216 ? -21.845 1.834 11.116 1.00 76.69 216 SER A C 1
ATOM 1852 O O . SER A 1 216 ? -23.047 1.877 10.873 1.00 76.69 216 SER A O 1
ATOM 1854 N N . PHE A 1 217 ? -21.347 2.158 12.317 1.00 83.25 217 PHE A N 1
ATOM 1855 C CA . PHE A 1 217 ? -22.193 2.566 13.443 1.00 83.25 217 PHE A CA 1
ATOM 1856 C C . PHE A 1 217 ? -22.968 3.854 13.166 1.00 83.25 217 PHE A C 1
ATOM 1858 O O . PHE A 1 217 ? -24.117 3.976 13.569 1.00 83.25 217 PHE A O 1
ATOM 1865 N N . PHE A 1 218 ? -22.386 4.795 12.422 1.00 81.19 218 PHE A N 1
ATOM 1866 C CA . PHE A 1 218 ? -23.072 6.040 12.073 1.00 81.19 218 PHE A CA 1
ATOM 1867 C C . PHE A 1 218 ? -23.952 5.916 10.829 1.00 81.19 218 PHE A C 1
ATOM 1869 O O . PHE A 1 218 ? -24.784 6.785 10.590 1.00 81.19 218 PHE A O 1
ATOM 1876 N N . SER A 1 219 ? -23.809 4.844 10.044 1.00 81.12 219 SER A N 1
ATOM 1877 C CA . SER A 1 219 ? -24.528 4.708 8.774 1.00 81.12 219 SER A CA 1
ATOM 1878 C C . SER A 1 219 ? -26.049 4.648 8.946 1.00 81.12 219 SER A C 1
ATOM 1880 O O . SER A 1 219 ? -26.771 5.301 8.199 1.00 81.12 219 SER A O 1
ATOM 1882 N N . LEU A 1 220 ? -26.538 3.908 9.943 1.00 80.75 220 LEU A N 1
ATOM 1883 C CA . LEU A 1 220 ? -27.969 3.719 10.170 1.00 80.75 220 LEU A CA 1
ATOM 1884 C C . LEU A 1 220 ? -28.649 4.971 10.766 1.00 80.75 220 LEU A C 1
ATOM 1886 O O . LEU A 1 220 ? -29.633 5.416 10.175 1.00 80.75 220 LEU A O 1
ATOM 1890 N N . PRO A 1 221 ? -28.116 5.615 11.828 1.00 85.44 221 PRO A N 1
ATOM 1891 C CA . PRO A 1 221 ? -28.661 6.883 12.322 1.00 85.44 221 PRO A CA 1
ATOM 1892 C C . PRO A 1 221 ? -28.690 7.977 11.247 1.00 85.44 221 PRO A C 1
ATOM 1894 O O . PRO A 1 221 ? -29.662 8.716 11.130 1.00 85.44 221 PRO A O 1
ATOM 1897 N N . LEU A 1 222 ? -27.641 8.056 10.422 1.00 86.38 222 LEU A N 1
ATOM 1898 C CA . LEU A 1 222 ? -27.527 9.072 9.377 1.00 86.38 222 LEU A CA 1
ATOM 1899 C C . LEU A 1 222 ? -28.541 8.838 8.246 1.00 86.38 222 LEU A C 1
ATOM 1901 O O . LEU A 1 222 ? -29.168 9.789 7.787 1.00 86.38 222 LEU A O 1
ATOM 1905 N N . ARG A 1 223 ? -28.768 7.579 7.843 1.00 87.94 223 ARG A N 1
ATOM 1906 C CA . ARG A 1 223 ? -29.829 7.223 6.882 1.00 87.94 223 ARG A CA 1
ATOM 1907 C C . ARG A 1 223 ? -31.221 7.585 7.396 1.00 87.94 223 ARG A C 1
ATOM 1909 O O . ARG A 1 223 ? -32.008 8.113 6.620 1.00 87.94 223 ARG A O 1
ATOM 1916 N N . LEU A 1 224 ? -31.506 7.338 8.678 1.00 87.12 224 LEU A N 1
ATOM 1917 C CA . LEU A 1 224 ? -32.781 7.727 9.291 1.00 87.12 224 LEU A CA 1
ATOM 1918 C C . LEU A 1 224 ? -32.986 9.244 9.222 1.00 87.12 224 LEU A C 1
ATOM 1920 O O . LEU A 1 224 ? -34.038 9.688 8.777 1.00 87.12 224 LEU A O 1
ATOM 1924 N N . ILE A 1 225 ? -31.971 10.034 9.585 1.00 87.56 225 ILE A N 1
ATOM 1925 C CA . ILE A 1 225 ? -32.043 11.503 9.525 1.00 87.56 225 ILE A CA 1
ATOM 1926 C C . ILE A 1 225 ? -32.270 11.989 8.088 1.00 87.56 225 ILE A C 1
ATOM 1928 O O . ILE A 1 225 ? -33.170 12.791 7.859 1.00 87.56 225 ILE A O 1
ATOM 1932 N N . LEU A 1 226 ? -31.503 11.484 7.115 1.00 90.06 226 LEU A N 1
ATOM 1933 C CA . LEU A 1 226 ? -31.651 11.873 5.706 1.00 90.06 226 LEU A CA 1
ATOM 1934 C C . LEU A 1 226 ? -33.042 11.546 5.152 1.00 90.06 226 LEU A C 1
ATOM 1936 O O . LEU A 1 226 ? -33.634 12.368 4.457 1.00 90.06 226 LEU A O 1
ATOM 1940 N N . LEU A 1 227 ? -33.574 10.369 5.487 1.00 89.69 227 LEU A N 1
ATOM 1941 C CA . LEU A 1 227 ? -34.920 9.967 5.088 1.00 89.69 227 LEU A CA 1
ATOM 1942 C C . LEU A 1 227 ? -35.973 10.906 5.690 1.00 89.69 227 LEU A C 1
ATOM 1944 O O . LEU A 1 227 ? -36.898 11.313 4.994 1.00 89.69 227 LEU A O 1
ATOM 1948 N N . CYS A 1 228 ? -35.806 11.307 6.952 1.00 87.94 228 CYS A N 1
ATOM 1949 C CA . CYS A 1 228 ? -36.738 12.217 7.618 1.00 87.94 228 CYS A CA 1
ATOM 1950 C C . CYS A 1 228 ? -36.712 13.625 7.023 1.00 87.94 228 CYS A C 1
ATOM 1952 O O . CYS A 1 228 ? -37.773 14.204 6.823 1.00 87.94 228 CYS A O 1
ATOM 1954 N N . ILE A 1 229 ? -35.530 14.142 6.667 1.00 88.88 229 ILE A N 1
ATOM 1955 C CA . ILE A 1 229 ? -35.408 15.422 5.953 1.00 88.88 229 ILE A CA 1
ATOM 1956 C C . ILE A 1 229 ? -36.172 15.364 4.623 1.00 88.88 229 ILE A C 1
ATOM 1958 O O . ILE A 1 229 ? -36.925 16.282 4.314 1.00 88.88 229 ILE A O 1
ATOM 1962 N N . GLY A 1 230 ? -36.038 14.271 3.863 1.00 89.19 230 GLY A N 1
ATOM 1963 C CA . GLY A 1 230 ? -36.793 14.080 2.620 1.00 89.19 230 GLY A CA 1
ATOM 1964 C C . GLY A 1 230 ? -38.309 14.027 2.837 1.00 89.19 230 GLY A C 1
ATOM 1965 O O . GLY A 1 230 ? -39.061 14.656 2.097 1.00 89.19 230 GLY A O 1
ATOM 1966 N N . LEU A 1 231 ? -38.766 13.324 3.879 1.00 89.38 231 LEU A N 1
ATOM 1967 C CA . LEU A 1 231 ? -40.189 13.229 4.220 1.00 89.38 231 LEU A CA 1
ATOM 1968 C C . LEU A 1 231 ? -40.786 14.564 4.687 1.00 89.38 231 LEU A C 1
ATOM 1970 O O . LEU A 1 231 ? -41.935 14.855 4.361 1.00 89.38 231 LEU A O 1
ATOM 1974 N N . PHE A 1 232 ? -40.027 15.388 5.413 1.00 90.38 232 PHE A N 1
ATOM 1975 C CA . PHE A 1 232 ? -40.501 16.693 5.887 1.00 90.38 232 PHE A CA 1
ATOM 1976 C C . PHE A 1 232 ? -40.812 17.669 4.751 1.00 90.38 232 PHE A C 1
ATOM 1978 O O . PHE A 1 232 ? -41.676 18.518 4.919 1.00 90.38 232 PHE A O 1
ATOM 1985 N N . ILE A 1 233 ? -40.172 17.532 3.589 1.00 88.50 233 ILE A N 1
ATOM 1986 C CA . ILE A 1 233 ? -40.442 18.396 2.430 1.00 88.50 233 ILE A CA 1
ATOM 1987 C C . ILE A 1 233 ? -41.802 18.068 1.788 1.00 88.50 233 ILE A C 1
ATOM 1989 O O . ILE A 1 233 ? -42.457 18.949 1.242 1.00 88.50 233 ILE A O 1
ATOM 1993 N N . ILE A 1 234 ? -42.231 16.803 1.842 1.00 92.31 234 ILE A N 1
ATOM 1994 C CA . ILE A 1 234 ? -43.386 16.300 1.078 1.00 92.31 234 ILE A CA 1
ATOM 1995 C C . ILE A 1 234 ? -44.657 16.233 1.940 1.00 92.31 234 ILE A C 1
ATOM 1997 O O . ILE A 1 234 ? -45.766 16.388 1.430 1.00 92.31 234 ILE A O 1
ATOM 2001 N N . LEU A 1 235 ? -44.521 15.958 3.240 1.00 91.12 235 LEU A N 1
ATOM 2002 C CA . LEU A 1 235 ? -45.652 15.617 4.103 1.00 91.12 235 LEU A CA 1
ATOM 2003 C C . LEU A 1 235 ? -46.417 16.838 4.648 1.00 91.12 235 LEU A C 1
ATOM 2005 O O . LEU A 1 235 ? -45.813 17.864 4.962 1.00 91.12 235 LEU A O 1
ATOM 2009 N N . PRO A 1 236 ? -47.739 16.707 4.878 1.00 92.81 236 PRO A N 1
ATOM 2010 C CA . PRO A 1 236 ? -48.529 17.714 5.585 1.00 92.81 236 PRO A CA 1
ATOM 2011 C C . PRO A 1 236 ? -48.142 17.808 7.072 1.00 92.81 236 PRO A C 1
ATOM 2013 O O . PRO A 1 236 ? -47.662 16.841 7.668 1.00 92.81 236 PRO A O 1
ATOM 2016 N N . ASN A 1 237 ? -48.411 18.957 7.704 1.00 89.56 237 ASN A N 1
ATOM 2017 C CA . ASN A 1 237 ? -47.922 19.298 9.052 1.00 89.56 237 ASN A CA 1
ATOM 2018 C C . ASN A 1 237 ? -48.225 18.249 10.138 1.00 89.56 237 ASN A C 1
ATOM 2020 O O . ASN A 1 237 ? -47.363 17.961 10.964 1.00 89.56 237 ASN A O 1
ATOM 2024 N N . TRP A 1 238 ? -49.410 17.630 10.127 1.00 91.00 238 TRP A N 1
ATOM 2025 C CA . TRP A 1 238 ? -49.755 16.589 11.106 1.00 91.00 238 TRP A CA 1
ATOM 2026 C C . TRP A 1 238 ? -48.888 15.328 10.942 1.00 91.00 238 TRP A C 1
ATOM 2028 O O . TRP A 1 238 ? -48.461 14.732 11.930 1.00 91.00 238 TRP A O 1
ATOM 2038 N N . ALA A 1 239 ? -48.564 14.947 9.703 1.00 90.19 239 ALA A N 1
ATOM 2039 C CA . ALA A 1 239 ? -47.737 13.782 9.408 1.00 90.19 239 ALA A CA 1
ATOM 2040 C C . ALA A 1 239 ? -46.258 14.047 9.724 1.00 90.19 239 ALA A C 1
ATOM 2042 O O . ALA A 1 239 ? -45.561 13.136 10.172 1.00 90.19 239 ALA A O 1
ATOM 2043 N N . LYS A 1 240 ? -45.786 15.296 9.587 1.00 90.56 240 LYS A N 1
ATOM 2044 C CA . LYS A 1 240 ? -44.439 15.700 10.028 1.00 90.56 240 LYS A CA 1
ATOM 2045 C C . LYS A 1 240 ? -44.227 15.439 11.525 1.00 90.56 240 LYS A C 1
ATOM 2047 O O . LYS A 1 240 ? -43.176 14.927 11.902 1.00 90.56 240 LYS A O 1
ATOM 2052 N N . VAL A 1 241 ? -45.232 15.714 12.368 1.00 91.00 241 VAL A N 1
ATOM 2053 C CA . VAL A 1 241 ? -45.176 15.439 13.821 1.00 91.00 241 VAL A CA 1
ATOM 2054 C C . VAL A 1 241 ? -45.046 13.939 14.095 1.00 91.00 241 VAL A C 1
ATOM 2056 O O . VAL A 1 241 ? -44.218 13.527 14.906 1.00 91.00 241 VAL A O 1
ATOM 2059 N N . VAL A 1 242 ? -45.820 13.109 13.390 1.00 91.75 242 VAL A N 1
ATOM 2060 C CA . VAL A 1 242 ? -45.745 11.645 13.528 1.00 91.75 242 VAL A CA 1
ATOM 2061 C C . VAL A 1 242 ? -44.368 11.130 13.113 1.00 91.75 242 VAL A C 1
ATOM 2063 O O . VAL A 1 242 ? -43.751 10.361 13.852 1.00 91.75 242 VAL A O 1
ATOM 2066 N N . VAL A 1 243 ? -43.852 11.591 11.968 1.00 92.25 243 VAL A N 1
ATOM 2067 C CA . VAL A 1 243 ? -42.509 11.225 11.500 1.00 92.25 243 VAL A CA 1
ATOM 2068 C C . VAL A 1 243 ? -41.461 11.637 12.525 1.00 92.25 243 VAL A C 1
ATOM 2070 O O . VAL A 1 243 ? -40.662 10.793 12.906 1.00 92.25 243 VAL A O 1
ATOM 2073 N N . LEU A 1 244 ? -41.511 12.866 13.048 1.00 91.50 244 LEU A N 1
ATOM 2074 C CA . LEU A 1 244 ? -40.584 13.355 14.072 1.00 91.50 244 LEU A CA 1
ATOM 2075 C C . LEU A 1 244 ? -40.533 12.430 15.302 1.00 91.50 244 LEU A C 1
ATOM 2077 O O . LEU A 1 244 ? -39.444 12.059 15.745 1.00 91.50 244 LEU A O 1
ATOM 2081 N N . ILE A 1 245 ? -41.692 12.026 15.836 1.00 92.00 245 ILE A N 1
ATOM 2082 C CA . ILE A 1 245 ? -41.774 11.110 16.987 1.00 92.00 245 ILE A CA 1
ATOM 2083 C C . ILE A 1 245 ? -41.118 9.765 16.646 1.00 92.00 245 ILE A C 1
ATOM 2085 O O . ILE A 1 245 ? -40.294 9.264 17.417 1.00 92.00 245 ILE A O 1
ATOM 2089 N N . ILE A 1 246 ? -41.426 9.202 15.472 1.00 92.19 246 ILE A N 1
ATOM 2090 C CA . ILE A 1 246 ? -40.844 7.936 15.004 1.00 92.19 246 ILE A CA 1
ATOM 2091 C C . ILE A 1 246 ? -39.323 8.060 14.842 1.00 92.19 246 ILE A C 1
ATOM 2093 O O . ILE A 1 246 ? -38.593 7.162 15.261 1.00 92.19 246 ILE A O 1
ATOM 2097 N N . THR A 1 247 ? -38.816 9.168 14.297 1.00 91.25 247 THR A N 1
ATOM 2098 C CA . THR A 1 247 ? -37.375 9.411 14.138 1.00 91.25 247 THR A CA 1
ATOM 2099 C C . THR A 1 247 ? -36.667 9.480 15.480 1.00 91.25 247 THR A C 1
ATOM 2101 O O . THR A 1 247 ? -35.606 8.878 15.640 1.00 91.25 247 THR A O 1
ATOM 2104 N N . ILE A 1 248 ? -37.242 10.191 16.454 1.00 92.31 248 ILE A N 1
ATOM 2105 C CA . ILE A 1 248 ? -36.668 10.320 17.798 1.00 92.31 248 ILE A CA 1
ATOM 2106 C C . ILE A 1 248 ? -36.570 8.937 18.454 1.00 92.31 248 ILE A C 1
ATOM 2108 O O . ILE A 1 248 ? -35.501 8.559 18.941 1.00 92.31 248 ILE A O 1
ATOM 2112 N N . LEU A 1 249 ? -37.643 8.143 18.399 1.00 92.38 249 LEU A N 1
ATOM 2113 C CA . LEU A 1 249 ? -37.645 6.766 18.904 1.00 92.38 249 LEU A CA 1
ATOM 2114 C C . LEU A 1 249 ? -36.645 5.874 18.144 1.00 92.38 249 LEU A C 1
ATOM 2116 O O . LEU A 1 249 ? -35.897 5.106 18.757 1.00 92.38 249 LEU A O 1
ATOM 2120 N N . GLY A 1 250 ? -36.569 6.011 16.820 1.00 90.94 250 GLY A N 1
ATOM 2121 C CA . GLY A 1 250 ? -35.614 5.305 15.964 1.00 90.94 250 GLY A CA 1
ATOM 2122 C C . GLY A 1 250 ? -34.156 5.637 16.293 1.00 90.94 250 GLY A C 1
ATOM 2123 O O . GLY A 1 250 ? -33.296 4.756 16.314 1.00 90.94 250 GLY A O 1
ATOM 2124 N N . LEU A 1 251 ? -33.855 6.894 16.622 1.00 90.25 251 LEU A N 1
ATOM 2125 C CA . LEU A 1 251 ? -32.520 7.316 17.049 1.00 90.25 251 LEU A CA 1
ATOM 2126 C C . LEU A 1 251 ? -32.144 6.713 18.404 1.00 90.25 251 LEU A C 1
ATOM 2128 O O . LEU A 1 251 ? -31.033 6.209 18.555 1.00 90.25 251 LEU A O 1
ATOM 2132 N N . PHE A 1 252 ? -33.061 6.698 19.374 1.00 91.19 252 PHE A N 1
ATOM 2133 C CA . PHE A 1 252 ? -32.794 6.080 20.674 1.00 91.19 252 PHE A CA 1
ATOM 2134 C C . PHE A 1 252 ? -32.571 4.568 20.577 1.00 91.19 252 PHE A C 1
ATOM 2136 O O . PHE A 1 252 ? -31.600 4.051 21.131 1.00 91.19 252 PHE A O 1
ATOM 2143 N N . THR A 1 253 ? -33.431 3.866 19.841 1.00 90.44 253 THR A N 1
ATOM 2144 C CA . THR A 1 253 ? -33.332 2.409 19.651 1.00 90.44 253 THR A CA 1
ATOM 2145 C C . THR A 1 253 ? -32.084 2.016 18.862 1.00 90.44 253 THR A C 1
ATOM 2147 O O . THR A 1 253 ? -31.349 1.115 19.275 1.00 90.44 253 THR A O 1
ATOM 2150 N N . SER A 1 254 ? -31.780 2.726 17.771 1.00 89.88 254 SER A N 1
ATOM 2151 C CA . SER A 1 254 ? -30.565 2.477 16.989 1.00 89.88 254 SER A CA 1
ATOM 2152 C C . SER A 1 254 ? -29.297 2.720 17.802 1.00 89.88 254 SER A C 1
ATOM 2154 O O . SER A 1 254 ? -28.374 1.905 17.759 1.00 89.88 254 SER A O 1
AT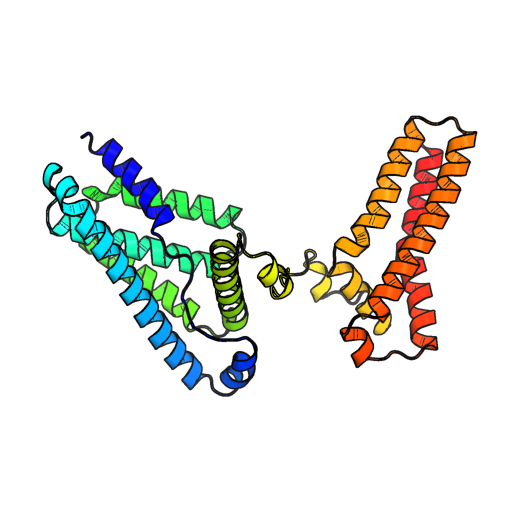OM 2156 N N . PHE A 1 255 ? -29.253 3.793 18.593 1.00 90.56 255 PHE A N 1
ATOM 2157 C CA . PHE A 1 255 ? -28.098 4.084 19.431 1.00 90.56 255 PHE A CA 1
ATOM 2158 C C . PHE A 1 255 ? -27.910 3.057 20.554 1.00 90.56 255 PHE A C 1
ATOM 2160 O O . PHE A 1 255 ? -26.782 2.641 20.820 1.00 90.56 255 PHE A O 1
ATOM 2167 N N . ASP A 1 256 ? -28.994 2.587 21.176 1.00 89.44 256 ASP A N 1
ATOM 2168 C CA . ASP A 1 256 ? -28.929 1.521 22.180 1.00 89.44 256 ASP A CA 1
ATOM 2169 C C . ASP A 1 256 ? -28.404 0.205 21.586 1.00 89.44 256 ASP A C 1
ATOM 2171 O O . ASP A 1 256 ? -27.556 -0.461 22.184 1.00 89.44 256 ASP A O 1
ATOM 2175 N N . SER A 1 257 ? -28.840 -0.136 20.369 1.00 89.25 257 SER A N 1
ATOM 2176 C CA . SER A 1 257 ? -28.316 -1.286 19.624 1.00 89.25 257 SER A CA 1
ATOM 2177 C C . SER A 1 257 ? -26.815 -1.153 19.357 1.00 89.25 257 SER A C 1
ATOM 2179 O O . SER A 1 257 ? -26.064 -2.105 19.569 1.00 89.25 257 SER A O 1
ATOM 2181 N N . ILE A 1 258 ? -26.358 0.036 18.949 1.00 90.00 258 ILE A N 1
ATOM 2182 C CA . ILE A 1 258 ? -24.933 0.315 18.723 1.00 90.00 258 ILE A CA 1
ATOM 2183 C C . ILE A 1 258 ? -24.135 0.139 20.021 1.00 90.00 258 ILE A C 1
ATOM 2185 O O . ILE A 1 258 ? -23.089 -0.507 20.019 1.00 90.00 258 ILE A O 1
ATOM 2189 N N . LEU A 1 259 ? -24.622 0.665 21.148 1.00 90.69 259 LEU A N 1
ATOM 2190 C CA . LEU A 1 259 ? -23.942 0.511 22.436 1.00 90.69 259 LEU A CA 1
ATOM 2191 C C . LEU A 1 259 ? -23.898 -0.950 22.902 1.00 90.69 259 LEU A C 1
ATOM 2193 O O . LEU A 1 259 ? -22.868 -1.389 23.416 1.00 90.69 259 LEU A O 1
ATOM 2197 N N . LYS A 1 260 ? -24.968 -1.724 22.688 1.00 89.75 260 LYS A N 1
ATOM 2198 C CA . LYS A 1 260 ? -24.984 -3.172 22.960 1.00 89.75 260 LYS A CA 1
ATOM 2199 C C . LYS A 1 260 ? -23.956 -3.920 22.110 1.00 89.75 260 LYS A C 1
ATOM 2201 O O . LYS A 1 260 ? -23.255 -4.783 22.633 1.00 89.75 260 LYS A O 1
ATOM 2206 N N . GLU A 1 261 ? -23.821 -3.573 20.831 1.00 87.94 261 GLU A N 1
ATOM 2207 C CA . GLU A 1 261 ? -22.795 -4.146 19.951 1.00 87.94 261 GLU A CA 1
ATOM 2208 C C . GLU A 1 261 ? -21.378 -3.779 20.423 1.00 87.94 261 GLU A C 1
ATOM 2210 O O . GLU A 1 261 ? -20.498 -4.637 20.459 1.00 87.94 261 GLU A O 1
ATOM 2215 N N . ILE A 1 262 ? -21.164 -2.534 20.867 1.00 88.12 262 ILE A N 1
ATOM 2216 C CA . ILE A 1 262 ? -19.881 -2.085 21.427 1.00 88.12 262 ILE A CA 1
ATOM 2217 C C . ILE A 1 262 ? -19.534 -2.855 22.707 1.00 88.12 262 ILE A C 1
ATOM 2219 O O . ILE A 1 262 ? -18.400 -3.315 22.830 1.00 88.12 262 ILE A O 1
ATOM 2223 N N . LYS A 1 263 ? -20.491 -3.052 23.627 1.00 87.12 263 LYS A N 1
ATOM 2224 C CA . LYS A 1 263 ? -20.274 -3.832 24.862 1.00 87.12 263 LYS A CA 1
ATOM 2225 C C . LYS A 1 263 ? -19.835 -5.269 24.559 1.00 87.12 263 LYS A C 1
ATOM 2227 O O . LYS A 1 263 ? -19.027 -5.832 25.288 1.00 87.12 263 LYS A O 1
ATOM 2232 N N . ARG A 1 264 ? -20.350 -5.851 23.470 1.00 85.06 264 ARG A N 1
ATOM 2233 C CA . ARG A 1 264 ? -20.038 -7.219 23.018 1.00 85.06 264 ARG A CA 1
ATOM 2234 C C . ARG A 1 264 ? -18.721 -7.338 22.249 1.00 85.06 264 ARG A C 1
ATOM 2236 O O . ARG A 1 264 ? -18.295 -8.455 21.976 1.00 85.06 264 ARG A O 1
ATOM 2243 N N . ALA A 1 265 ? -18.078 -6.232 21.877 1.00 80.50 265 ALA A N 1
ATOM 2244 C CA . ALA A 1 265 ? -16.807 -6.287 21.169 1.00 80.50 265 ALA A CA 1
ATOM 2245 C C . ALA A 1 265 ? -15.710 -6.898 22.059 1.00 80.50 265 ALA A C 1
ATOM 2247 O O . ALA A 1 265 ? -15.633 -6.594 23.251 1.00 80.50 265 ALA A O 1
ATOM 2248 N N . SER A 1 266 ? -14.810 -7.686 21.461 1.00 73.12 266 SER A N 1
ATOM 2249 C CA . SER A 1 266 ? -13.708 -8.378 22.157 1.00 73.12 266 SER A CA 1
ATOM 2250 C C . SER A 1 266 ? -12.876 -7.458 23.057 1.00 73.12 266 SER A C 1
ATOM 2252 O O . SER A 1 266 ? -12.413 -7.856 24.117 1.00 73.12 266 SER A O 1
ATOM 2254 N N . PHE A 1 267 ? -12.743 -6.186 22.686 1.00 75.50 267 PHE A N 1
ATOM 2255 C CA . PHE A 1 267 ? -12.051 -5.188 23.496 1.00 75.50 267 PHE A CA 1
ATOM 2256 C C . PHE A 1 267 ? -12.743 -4.886 24.841 1.00 75.50 267 PHE A C 1
ATOM 2258 O O . PHE A 1 267 ? -12.067 -4.753 25.859 1.00 75.50 267 PHE A O 1
ATOM 2265 N N . PHE A 1 268 ? -14.076 -4.786 24.873 1.00 81.56 268 PHE A N 1
ATOM 2266 C CA . PHE A 1 268 ? -14.826 -4.540 26.113 1.00 81.56 268 PHE A CA 1
ATOM 2267 C C . PHE A 1 268 ? -15.007 -5.810 26.950 1.00 81.56 268 PHE A C 1
ATOM 2269 O O . PHE A 1 268 ? -15.149 -5.705 28.165 1.00 81.56 268 PHE A O 1
ATOM 2276 N N . GLN A 1 269 ? -14.898 -6.989 26.330 1.00 78.00 269 GLN A N 1
ATOM 2277 C CA . GLN A 1 269 ? -14.807 -8.268 27.040 1.00 78.00 269 GLN A CA 1
ATOM 2278 C C . GLN A 1 269 ? -13.495 -8.423 27.828 1.00 78.00 269 GLN A C 1
ATOM 2280 O O . GLN A 1 269 ? -13.469 -9.170 28.794 1.00 78.00 269 GLN A O 1
ATOM 2285 N N . LEU A 1 270 ? -12.421 -7.720 27.446 1.00 76.75 270 LEU A N 1
ATOM 2286 C CA . LEU A 1 270 ? -11.129 -7.767 28.149 1.00 76.75 270 LEU A CA 1
ATOM 2287 C C . LEU A 1 270 ? -11.015 -6.749 29.292 1.00 76.75 270 LEU A C 1
ATOM 2289 O O . LEU A 1 270 ? -10.271 -6.970 30.238 1.00 76.75 270 LEU A O 1
ATOM 2293 N N . ILE A 1 271 ? -11.696 -5.605 29.180 1.00 78.19 271 ILE A N 1
ATOM 2294 C CA . ILE A 1 271 ? -11.644 -4.529 30.187 1.00 78.19 271 ILE A CA 1
ATOM 2295 C C . ILE A 1 271 ? -12.776 -4.662 31.214 1.00 78.19 271 ILE A C 1
ATOM 2297 O O . ILE A 1 271 ? -12.632 -4.128 32.308 1.00 78.19 271 ILE A O 1
ATOM 2301 N N . THR A 1 272 ? -13.878 -5.336 30.853 1.00 79.19 272 THR A N 1
ATOM 2302 C CA . THR A 1 272 ? -15.071 -5.596 31.685 1.00 79.19 272 THR A CA 1
ATOM 2303 C C . THR A 1 272 ? -15.405 -4.443 32.637 1.00 79.19 272 THR A C 1
ATOM 2305 O O . THR A 1 272 ? -15.128 -4.536 33.833 1.00 79.19 272 THR A O 1
ATOM 2308 N N . PRO A 1 273 ? -15.961 -3.327 32.122 1.00 82.88 273 PRO A N 1
ATOM 2309 C CA . PRO A 1 273 ? -16.429 -2.248 32.986 1.00 82.88 273 PRO A CA 1
ATOM 2310 C C . PRO A 1 273 ? -17.521 -2.768 33.930 1.00 82.88 273 PRO A C 1
ATOM 2312 O O . PRO A 1 273 ? -18.315 -3.624 33.529 1.00 82.88 273 PRO A O 1
ATOM 2315 N N . SER A 1 274 ? -17.586 -2.237 35.153 1.00 87.75 274 SER A N 1
ATOM 2316 C CA . SER A 1 274 ? -18.699 -2.543 36.056 1.00 87.75 274 SER A CA 1
ATOM 2317 C C . SER A 1 274 ? -20.025 -2.084 35.437 1.00 87.75 274 SER A C 1
ATOM 2319 O O . SER A 1 274 ? -20.062 -1.155 34.619 1.00 87.75 274 SER A O 1
ATOM 2321 N N . GLU A 1 275 ? -21.130 -2.745 35.789 1.00 87.06 275 GLU A N 1
ATOM 2322 C CA . GLU A 1 275 ? -22.441 -2.417 35.211 1.00 87.06 275 GLU A CA 1
ATOM 2323 C C . GLU A 1 275 ? -22.855 -0.973 35.521 1.00 87.06 275 GLU A C 1
ATOM 2325 O O . GLU A 1 275 ? -23.331 -0.267 34.630 1.00 87.06 275 GLU A O 1
ATOM 2330 N N . ASP A 1 276 ? -22.572 -0.487 36.730 1.00 88.56 276 ASP A N 1
ATOM 2331 C CA . ASP A 1 276 ? -22.872 0.891 37.133 1.00 88.56 276 ASP A CA 1
ATOM 2332 C C . ASP A 1 276 ? -22.066 1.913 36.323 1.00 88.56 276 ASP A C 1
ATOM 2334 O O . ASP A 1 276 ? -22.600 2.914 35.825 1.00 88.56 276 ASP A O 1
ATOM 2338 N N . GLU A 1 277 ? -20.775 1.642 36.112 1.00 86.88 277 GLU A N 1
ATOM 2339 C CA . GLU A 1 277 ? -19.932 2.488 35.276 1.00 86.88 277 GLU A CA 1
ATOM 2340 C C . GLU A 1 277 ? -20.432 2.501 33.828 1.00 86.88 277 GLU A C 1
ATOM 2342 O O . GLU A 1 277 ? -20.523 3.573 33.222 1.00 86.88 277 GLU A O 1
ATOM 2347 N N . TRP A 1 278 ? -20.828 1.344 33.289 1.00 89.62 278 TRP A N 1
ATOM 2348 C CA . TRP A 1 278 ? -21.369 1.229 31.938 1.00 89.62 278 TRP A CA 1
ATOM 2349 C C . TRP A 1 278 ? -22.683 1.994 31.768 1.00 89.62 278 TRP A C 1
ATOM 2351 O O . TRP A 1 278 ? -22.834 2.741 30.797 1.00 89.62 278 TRP A O 1
ATOM 2361 N N . ILE A 1 279 ? -23.622 1.851 32.706 1.00 90.12 279 ILE A N 1
ATOM 2362 C CA . ILE A 1 279 ? -24.911 2.553 32.681 1.00 90.12 279 ILE A CA 1
ATOM 2363 C C . ILE A 1 279 ? -24.686 4.067 32.754 1.00 90.12 279 ILE A C 1
ATOM 2365 O O . ILE A 1 279 ? -25.245 4.817 31.946 1.00 90.12 279 ILE A O 1
ATOM 2369 N N . SER A 1 280 ? -23.808 4.524 33.651 1.00 89.88 280 SER A N 1
ATOM 2370 C CA . SER A 1 280 ? -23.492 5.949 33.780 1.00 89.88 280 SER A CA 1
ATOM 2371 C C . SER A 1 280 ? -22.846 6.512 32.503 1.00 89.88 280 SER A C 1
ATOM 2373 O O . SER A 1 280 ? -23.225 7.584 32.021 1.00 89.88 280 SER A O 1
ATOM 2375 N N . SER A 1 281 ? -21.918 5.765 31.895 1.00 88.62 281 SER A N 1
ATOM 2376 C CA . SER A 1 281 ? -21.268 6.122 30.633 1.00 88.62 281 SER A CA 1
ATOM 2377 C C . SER A 1 281 ? -22.243 6.144 29.466 1.00 88.62 281 SER A C 1
ATOM 2379 O O . SER A 1 281 ? -22.223 7.083 28.668 1.00 88.62 281 SER A O 1
ATOM 2381 N N . LYS A 1 282 ? -23.132 5.152 29.381 1.00 91.12 282 LYS A N 1
ATOM 2382 C CA . LYS A 1 282 ? -24.198 5.083 28.380 1.00 91.12 282 LYS A CA 1
ATOM 2383 C C . LYS A 1 282 ? -25.041 6.352 28.400 1.00 91.12 282 LYS A C 1
ATOM 2385 O O . LYS A 1 282 ? -25.171 6.992 27.360 1.00 91.12 282 LYS A O 1
ATOM 2390 N N . LEU A 1 283 ? -25.540 6.757 29.568 1.00 89.31 283 LEU A N 1
ATOM 2391 C CA . LEU A 1 283 ? -26.365 7.960 29.706 1.00 89.31 283 LEU A CA 1
ATOM 2392 C C . LEU A 1 283 ? -25.606 9.230 29.295 1.00 89.31 283 LEU A C 1
ATOM 2394 O O . LEU A 1 283 ? -26.138 10.053 28.547 1.00 89.31 283 LEU A O 1
ATOM 2398 N N . ARG A 1 284 ? -24.341 9.379 29.715 1.00 89.06 284 ARG A N 1
ATOM 2399 C CA . ARG A 1 284 ? -23.511 10.541 29.345 1.00 89.06 284 ARG A CA 1
ATOM 2400 C C . ARG A 1 284 ? -23.240 10.615 27.842 1.00 89.06 284 ARG A C 1
ATOM 2402 O O . ARG A 1 284 ? -23.351 11.691 27.253 1.00 89.06 284 ARG A O 1
ATOM 2409 N N . VAL A 1 285 ? -22.892 9.491 27.215 1.00 89.31 285 VAL A N 1
ATOM 2410 C CA . VAL A 1 285 ? -22.627 9.428 25.770 1.00 89.31 285 VAL A CA 1
ATOM 2411 C C . VAL A 1 285 ? -23.913 9.669 24.977 1.00 89.31 285 VAL A C 1
ATOM 2413 O O . VAL A 1 285 ? -23.912 10.459 24.034 1.00 89.31 285 VAL A O 1
ATOM 2416 N N . GLN A 1 286 ? -25.022 9.055 25.391 1.00 89.00 286 GLN A N 1
ATOM 2417 C CA . GLN A 1 286 ? -26.337 9.240 24.782 1.00 89.00 286 GLN A CA 1
ATOM 2418 C C . GLN A 1 286 ? -26.771 10.708 24.834 1.00 89.00 286 GLN A C 1
ATOM 2420 O O . GLN A 1 286 ? -27.181 11.263 23.815 1.00 89.00 286 GLN A O 1
ATOM 2425 N N . LYS A 1 287 ? -26.590 11.374 25.981 1.00 87.62 287 LYS A N 1
ATOM 2426 C CA . LYS A 1 287 ? -26.884 12.803 26.133 1.00 87.62 287 LYS A CA 1
ATOM 2427 C C . LYS A 1 287 ? -26.029 13.676 25.213 1.00 87.62 287 LYS A C 1
ATOM 2429 O O . LYS A 1 287 ? -26.534 14.626 24.634 1.00 87.62 287 LYS A O 1
ATOM 2434 N N . ARG A 1 288 ? -24.745 13.357 25.036 1.00 86.25 288 ARG A N 1
ATOM 2435 C CA . ARG A 1 288 ? -23.832 14.160 24.202 1.00 86.25 288 ARG A CA 1
ATOM 2436 C C . ARG A 1 288 ? -24.001 13.952 22.698 1.00 86.25 288 ARG A C 1
ATOM 2438 O O . ARG A 1 288 ? -23.664 14.859 21.949 1.00 86.25 288 ARG A O 1
ATOM 2445 N N . ILE A 1 289 ? -24.480 12.790 22.252 1.00 86.31 289 ILE A N 1
ATOM 2446 C CA . ILE A 1 289 ? -24.635 12.493 20.818 1.00 86.31 289 ILE A CA 1
ATOM 2447 C C . ILE A 1 289 ? -26.084 12.676 20.360 1.00 86.31 289 ILE A C 1
ATOM 2449 O O . ILE A 1 289 ? -26.321 13.350 19.362 1.00 86.31 289 ILE A O 1
ATOM 2453 N N . ILE A 1 290 ? -27.058 12.106 21.075 1.00 86.94 290 ILE A N 1
ATOM 2454 C CA . ILE A 1 290 ? -28.453 12.086 20.615 1.00 86.94 290 ILE A CA 1
ATOM 2455 C C . ILE A 1 290 ? -29.141 13.433 20.841 1.00 86.94 290 ILE A C 1
ATOM 2457 O O . ILE A 1 290 ? -29.846 13.897 19.953 1.00 86.94 290 ILE A O 1
ATOM 2461 N N . TYR A 1 291 ? -28.944 14.089 21.989 1.00 87.38 291 TYR A N 1
ATOM 2462 C CA . TYR A 1 291 ? -29.692 15.319 22.291 1.00 87.38 291 TYR A CA 1
ATOM 2463 C C . TYR A 1 291 ? -29.391 16.451 21.298 1.00 87.38 291 TYR A C 1
ATOM 2465 O O . TYR A 1 291 ? -30.348 17.063 20.832 1.00 87.38 291 TYR A O 1
ATOM 2473 N N . PRO A 1 292 ? -28.129 16.711 20.890 1.00 87.00 292 PRO A N 1
ATOM 2474 C CA . PRO A 1 292 ? -27.857 17.689 19.838 1.00 87.00 292 PRO A CA 1
ATOM 2475 C C . PRO A 1 292 ? -28.542 17.351 18.510 1.00 87.00 292 PRO A C 1
ATOM 2477 O O . PRO A 1 292 ? -29.021 18.252 17.829 1.00 87.00 292 PRO A O 1
ATOM 2480 N N . LEU A 1 293 ? -28.634 16.063 18.155 1.00 86.62 293 LEU A N 1
ATOM 2481 C CA . LEU A 1 293 ? -29.334 15.618 16.946 1.00 86.62 293 LEU A CA 1
ATOM 2482 C C . LEU A 1 293 ? -30.848 15.827 17.049 1.00 86.62 293 LEU A C 1
ATOM 2484 O O . LEU A 1 293 ? -31.459 16.270 16.083 1.00 86.62 293 LEU A O 1
ATOM 2488 N N . ILE A 1 294 ? -31.449 15.559 18.213 1.00 87.75 294 ILE A N 1
ATOM 2489 C CA . ILE A 1 294 ? -32.873 15.830 18.461 1.00 87.75 294 ILE A CA 1
ATOM 2490 C C . ILE A 1 294 ? -33.150 17.333 18.388 1.00 87.75 294 ILE A C 1
ATOM 2492 O O . ILE A 1 294 ? -34.107 17.734 17.736 1.00 87.75 294 ILE A O 1
ATOM 2496 N N . ILE A 1 295 ? -32.308 18.168 19.006 1.00 88.25 295 ILE A N 1
ATOM 2497 C CA . ILE A 1 295 ? -32.442 19.632 18.939 1.00 88.25 295 ILE A CA 1
ATOM 2498 C C . ILE A 1 295 ? -32.350 20.104 17.484 1.00 88.25 295 ILE A C 1
ATOM 2500 O O . ILE A 1 295 ? -33.179 20.896 17.048 1.00 88.25 295 ILE A O 1
ATOM 2504 N N . ALA A 1 296 ? -31.392 19.583 16.712 1.00 86.75 296 ALA A N 1
ATOM 2505 C CA . ALA A 1 296 ? -31.264 19.911 15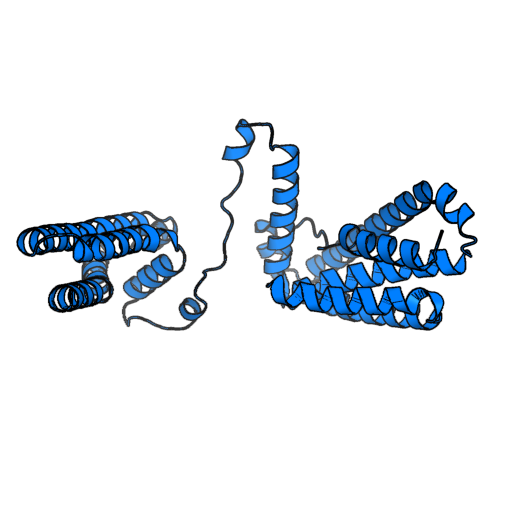.295 1.00 86.75 296 ALA A CA 1
ATOM 2506 C C . ALA A 1 296 ? -32.499 19.481 14.481 1.00 86.75 296 ALA A C 1
ATOM 2508 O O . ALA A 1 296 ? -32.966 20.248 13.646 1.00 86.75 296 ALA A O 1
ATOM 2509 N N . LEU A 1 297 ? -33.059 18.295 14.745 1.00 86.50 297 LEU A N 1
ATOM 2510 C CA . LEU A 1 297 ? -34.289 17.818 14.102 1.00 86.50 297 LEU A CA 1
ATOM 2511 C C . LEU A 1 297 ? -35.513 18.665 14.469 1.00 86.50 297 LEU A C 1
ATOM 2513 O O . LEU A 1 297 ? -36.324 18.958 13.597 1.00 86.50 297 LEU A O 1
ATOM 2517 N N . LEU A 1 298 ? -35.634 19.081 15.732 1.00 88.94 298 LEU A N 1
ATOM 2518 C CA . LEU A 1 298 ? -36.701 19.974 16.188 1.00 88.94 298 LEU A CA 1
ATOM 2519 C C . LEU A 1 298 ? -36.606 21.340 15.508 1.00 88.94 298 LEU A C 1
ATOM 2521 O O . LEU A 1 298 ? -37.604 21.832 14.997 1.00 88.94 298 LEU A O 1
ATOM 2525 N N . LEU A 1 299 ? -35.410 21.930 15.447 1.00 88.06 299 LEU A N 1
ATOM 2526 C CA . LEU A 1 299 ? -35.187 23.185 14.724 1.00 88.06 299 LEU A CA 1
ATOM 2527 C C . LEU A 1 299 ? -35.549 23.050 13.243 1.00 88.06 299 LEU A C 1
ATOM 2529 O O . LEU A 1 299 ? -36.208 23.920 12.687 1.00 88.06 299 LEU A O 1
ATOM 2533 N N . LEU A 1 300 ? -35.159 21.939 12.619 1.00 86.44 300 LEU A N 1
ATOM 2534 C CA . LEU A 1 300 ? -35.449 21.661 11.217 1.00 86.44 300 LEU A CA 1
ATOM 2535 C C . LEU A 1 300 ? -36.959 21.488 10.964 1.00 86.44 300 LEU A C 1
ATOM 2537 O O . LEU A 1 300 ? -37.446 21.953 9.941 1.00 86.44 300 LEU A O 1
ATOM 2541 N N . PHE A 1 301 ? -37.704 20.913 11.913 1.00 86.31 301 PHE A N 1
ATOM 2542 C CA . PHE A 1 301 ? -39.171 20.845 11.881 1.00 86.31 301 PHE A CA 1
ATOM 2543 C C . PHE A 1 301 ? -39.846 22.227 11.948 1.00 86.31 301 PHE A C 1
ATOM 2545 O O . PHE A 1 301 ? -40.885 22.419 11.333 1.00 86.31 301 PHE A O 1
ATOM 2552 N N . PHE A 1 302 ? -39.276 23.198 12.670 1.00 84.81 302 PHE A N 1
ATOM 2553 C CA . PHE A 1 302 ? -39.825 24.563 12.706 1.00 84.81 302 PHE A CA 1
ATOM 2554 C C . PHE A 1 302 ? -39.537 25.369 11.432 1.00 84.81 302 PHE A C 1
ATOM 2556 O O . PHE A 1 302 ? -40.243 26.335 11.157 1.00 84.81 302 PHE A O 1
ATOM 2563 N N . ILE A 1 303 ? -38.493 25.003 10.682 1.00 85.44 303 ILE A N 1
ATOM 2564 C CA . ILE A 1 303 ? -38.069 25.717 9.470 1.00 85.44 303 ILE A CA 1
ATOM 2565 C C . ILE A 1 303 ? -38.798 25.205 8.215 1.00 85.44 303 ILE A C 1
ATOM 2567 O O . ILE A 1 303 ? -39.067 26.006 7.321 1.00 85.44 303 ILE A O 1
ATOM 2571 N N . LEU A 1 304 ? -39.082 23.896 8.129 1.00 79.06 304 LEU A N 1
ATOM 2572 C CA . LEU A 1 304 ? -39.662 23.216 6.954 1.00 79.06 304 LEU A CA 1
ATOM 2573 C C . LEU A 1 304 ? -41.144 22.880 7.119 1.00 79.06 304 LEU A C 1
ATOM 2575 O O . LEU A 1 304 ? -41.928 23.132 6.181 1.00 79.06 304 LEU A O 1
#

Sequence (304 aa):
MDPTILLIVFLIISFFVSKSTIRFFIYEADLLFFQQNVKKMINLKRTAVLYSFGFYNFLIILILGFATPFLFSIDLTFIDIMKIILVLNIFSMIHVSLNYLYKSWYVRLPILLVIHTFLILNFFSIHFGIYLILFIISAVILFRKIFSNRYWVTEVLWEYEGFYKWMKIIFQFSMEMSYYLPAKIRPPIFIFAKRRKLSDHRIDNLIYKSLLRKSSFFSLPLRLILLCIGLFIILPNWAKVVVLIITILGLFTSFDSILKEIKRASFFQLITPSEDEWISSKLRVQKRIIYPLIIALLLLFFIL

pLDDT: mean 82.96, std 10.52, range [42.94, 96.0]

Foldseek 3Di:
DPVVVVLVVLLVVLVVLAAQAFALVDAPVCVVVCVVPVPVSLVSLVVSVVVRVVVSLVVVVVVVVVCVVVVVVVPDDPLLSVLSSLVSLLLNLLNNLVVLVDVDPVVSVVVSSVSSCVCSVCSPVDDSVVSVVSSVVSVVSSSVSSSDPPCVVVNNLVNLVVVVVVVCVVCVPPPVCVVVNDDNQDAQPDPVLPDDPPDPDPVLNVLVSVCRRDVVLVPQLVVLVVVLLVCLVPDDLVVNVVSLVVNLVSNVVSLVVSLVVSCPDPVVVVVVDDPVSSVVSSVVNCCVPSVVVNVVSVVSSVVD

Radius of gyration: 27.97 Å; chains: 1; bounding box: 76×48×74 Å